Protein AF-A0A7J3VPC6-F1 (afdb_monomer)

Mean predicted aligned error: 10.88 Å

Sequence (263 aa):
MINTDDDGSNSNNAYATHTSLPVIEPMEQYIAGRVYDINGLILYNGEPTSDVLVEVKIDSPDGSSTKEYVRSRDDGRFTMTFKPNAQGYYTITATSHCRDVHRSICTYQSTMLEVAVYEEKSIDRLCVVGGGECINLDNLTIAMVDARLSEDVMIDSSKRALMIRLMDVGDRAHIILTLPSNIIDAPDRLSVVVDGKAVEHREHLASSDVRIVEIPIYDGGSVVVEIIGTYVIPEFPIAIALVLAVSMLVLLTLHRLQLIGYN

Foldseek 3Di:
DDDDDDDPPPPPDLAQPWEKDKAWDDDPAAAAQDKDKTKIFIDTVHAGDWQWWKWKKKQDPVRDIDIDIWTQHPRRMTIDMDHHHDWEKMKIKIKTCGHPVCNSRYHIDIDIDIHTYWYKDDDQKEEEPPPRDIDGDDFWMKTKHQKAWDPHFYADQVQQKTKTKIFRHDQFIKMKTWDFVQAAAAPPDKWKAKQNHTDDWDWDDPDPGIIIIMDTDRDGGMIIIITHHPHGDDPDPVVVVVVVVVVVVVVVVVVVVVVVVPD

Structure (mmCIF, N/CA/C/O backbone):
data_AF-A0A7J3VPC6-F1
#
_entry.id   AF-A0A7J3VPC6-F1
#
loop_
_atom_site.group_PDB
_atom_site.id
_atom_site.type_symbol
_atom_site.label_atom_id
_atom_site.label_alt_id
_atom_site.label_comp_id
_atom_site.label_asym_id
_atom_site.label_entity_id
_atom_site.label_seq_id
_atom_site.pdbx_PDB_ins_code
_atom_site.Cartn_x
_atom_site.Cartn_y
_atom_site.Cartn_z
_atom_site.occupancy
_atom_site.B_iso_or_equiv
_atom_site.auth_seq_id
_atom_site.auth_comp_id
_atom_site.auth_asym_id
_atom_site.auth_atom_id
_atom_site.pdbx_PDB_model_num
ATOM 1 N N . MET A 1 1 ? 64.992 -21.415 -31.520 1.00 36.84 1 MET A N 1
ATOM 2 C CA . MET A 1 1 ? 64.596 -20.650 -30.320 1.00 36.84 1 MET A CA 1
ATOM 3 C C . MET A 1 1 ? 63.370 -19.846 -30.701 1.00 36.84 1 MET A C 1
ATOM 5 O O . MET A 1 1 ? 63.469 -19.037 -31.606 1.00 36.84 1 MET A O 1
ATOM 9 N N . ILE A 1 2 ? 62.216 -20.431 -30.393 1.00 36.72 2 ILE A N 1
ATOM 10 C CA . ILE A 1 2 ? 61.192 -19.939 -29.451 1.00 36.72 2 ILE A CA 1
ATOM 11 C C . ILE A 1 2 ? 60.160 -19.090 -30.197 1.00 36.72 2 ILE A C 1
ATOM 13 O O . ILE A 1 2 ? 60.409 -17.957 -30.584 1.00 36.72 2 ILE A O 1
ATOM 17 N N . ASN A 1 3 ? 59.021 -19.745 -30.398 1.00 36.66 3 ASN A N 1
ATOM 18 C CA . ASN A 1 3 ? 57.716 -19.178 -30.671 1.00 36.66 3 ASN A CA 1
ATOM 19 C C . ASN A 1 3 ? 57.154 -18.625 -29.352 1.00 36.66 3 ASN A C 1
ATOM 21 O O . ASN A 1 3 ? 57.255 -19.338 -28.355 1.00 36.66 3 ASN A O 1
ATOM 25 N N . THR A 1 4 ? 56.534 -17.448 -29.366 1.00 36.66 4 THR A N 1
ATOM 26 C CA . THR A 1 4 ? 55.415 -17.099 -28.473 1.00 36.66 4 THR A CA 1
ATOM 27 C C . THR A 1 4 ? 54.620 -15.965 -29.104 1.00 36.66 4 THR A C 1
ATOM 29 O O . THR A 1 4 ? 55.149 -14.873 -29.320 1.00 36.66 4 THR A O 1
ATOM 32 N N . ASP A 1 5 ? 53.363 -16.281 -29.384 1.00 44.41 5 ASP A N 1
ATOM 33 C CA . ASP A 1 5 ? 52.239 -15.372 -29.552 1.00 44.41 5 ASP A CA 1
ATOM 34 C C . ASP A 1 5 ? 52.164 -14.352 -28.400 1.00 44.41 5 ASP A C 1
ATOM 36 O O . ASP A 1 5 ? 52.444 -14.707 -27.254 1.00 44.41 5 ASP A O 1
ATOM 40 N N . ASP A 1 6 ? 51.721 -13.126 -28.685 1.00 42.03 6 ASP A N 1
ATOM 41 C CA . ASP A 1 6 ? 50.772 -12.460 -27.791 1.00 42.03 6 ASP A CA 1
ATOM 42 C C . ASP A 1 6 ? 49.844 -11.527 -28.580 1.00 42.03 6 ASP A C 1
ATOM 44 O O . ASP A 1 6 ? 50.253 -10.757 -29.456 1.00 42.03 6 ASP A O 1
ATOM 48 N N . ASP A 1 7 ? 48.568 -11.692 -28.276 1.00 48.00 7 ASP A N 1
ATOM 49 C CA . ASP A 1 7 ? 47.379 -11.204 -28.946 1.00 48.00 7 ASP A CA 1
ATOM 50 C C . ASP A 1 7 ? 47.060 -9.793 -28.439 1.00 48.00 7 ASP A C 1
ATOM 52 O O . ASP A 1 7 ? 46.443 -9.589 -27.396 1.00 48.00 7 ASP A O 1
ATOM 56 N N . GLY A 1 8 ? 47.517 -8.779 -29.171 1.00 35.50 8 GLY A N 1
ATOM 57 C CA . GLY A 1 8 ? 47.231 -7.379 -28.874 1.00 35.50 8 GLY A CA 1
ATOM 58 C C . GLY A 1 8 ? 45.891 -6.925 -29.446 1.00 35.50 8 GLY A C 1
ATOM 59 O O . GLY A 1 8 ? 45.861 -5.993 -30.253 1.00 35.50 8 GLY A O 1
ATOM 60 N N . SER A 1 9 ? 44.790 -7.575 -29.060 1.00 38.72 9 SER A N 1
ATOM 61 C CA . SER A 1 9 ? 43.436 -7.091 -29.336 1.00 38.72 9 SER A CA 1
ATOM 62 C C . SER A 1 9 ? 43.238 -5.709 -28.696 1.00 38.72 9 SER A C 1
ATOM 64 O O . SER A 1 9 ? 42.947 -5.545 -27.515 1.00 38.72 9 SER A O 1
ATOM 66 N N . ASN A 1 10 ? 43.428 -4.660 -29.493 1.00 37.81 10 ASN A N 1
ATOM 67 C CA . ASN A 1 10 ? 43.149 -3.294 -29.075 1.00 37.81 10 ASN A CA 1
ATOM 68 C C . ASN A 1 10 ? 41.640 -3.029 -29.199 1.00 37.81 10 ASN A C 1
ATOM 70 O O . ASN A 1 10 ? 41.193 -2.285 -30.072 1.00 37.81 10 ASN A O 1
ATOM 74 N N . SER A 1 11 ? 40.835 -3.668 -28.345 1.00 41.41 11 SER A N 1
ATOM 75 C CA . SER A 1 11 ? 39.427 -3.316 -28.149 1.00 41.41 11 SER A CA 1
ATOM 76 C C . SER A 1 11 ? 39.339 -2.061 -27.277 1.00 41.41 11 SER A C 1
ATOM 78 O O . SER A 1 11 ? 38.878 -2.095 -26.136 1.00 41.41 11 SER A O 1
ATOM 80 N N . ASN A 1 12 ? 39.828 -0.939 -27.804 1.00 42.81 12 ASN A N 1
ATOM 81 C CA . ASN A 1 12 ? 39.652 0.362 -27.180 1.00 42.81 12 ASN A CA 1
ATOM 82 C C . ASN A 1 12 ? 38.186 0.783 -27.313 1.00 42.81 12 ASN A C 1
ATOM 84 O O . ASN A 1 12 ? 37.747 1.205 -28.380 1.00 42.81 12 ASN A O 1
ATOM 88 N N . ASN A 1 13 ? 37.465 0.621 -26.202 1.00 46.03 13 ASN A N 1
ATOM 89 C CA . ASN A 1 13 ? 36.330 1.414 -25.738 1.00 46.03 13 ASN A CA 1
ATOM 90 C C . ASN A 1 13 ? 35.584 2.190 -26.829 1.00 46.03 13 ASN A C 1
ATOM 92 O O . ASN A 1 13 ? 35.945 3.317 -27.174 1.00 46.03 13 ASN A O 1
ATOM 96 N N . ALA A 1 14 ? 34.464 1.628 -27.280 1.00 46.47 14 ALA A N 1
ATOM 97 C CA . ALA A 1 14 ? 33.408 2.443 -27.853 1.00 46.47 14 ALA A CA 1
ATOM 98 C C . ALA A 1 14 ? 32.974 3.456 -26.780 1.00 46.47 14 ALA A C 1
ATOM 100 O O . ALA A 1 14 ? 32.372 3.094 -25.770 1.00 46.47 14 ALA A O 1
ATOM 101 N N . TYR A 1 15 ? 33.369 4.718 -26.952 1.00 55.56 15 TYR A N 1
ATOM 102 C CA . TYR A 1 15 ? 32.991 5.800 -26.054 1.00 55.56 15 TYR A CA 1
ATOM 103 C C . TYR A 1 15 ? 31.469 5.929 -26.079 1.00 55.56 15 TYR A C 1
ATOM 105 O O . TYR A 1 15 ? 30.895 6.350 -27.084 1.00 55.56 15 TYR A O 1
ATOM 113 N N . ALA A 1 16 ? 30.806 5.556 -24.985 1.00 58.81 16 ALA A N 1
ATOM 114 C CA . ALA A 1 16 ? 29.401 5.876 -24.822 1.00 58.81 16 ALA A CA 1
ATOM 115 C C . ALA A 1 16 ? 29.244 7.403 -24.873 1.00 58.81 16 ALA A C 1
ATOM 117 O O . ALA A 1 16 ? 29.882 8.134 -24.116 1.00 58.81 16 ALA A O 1
ATOM 118 N N . THR A 1 17 ? 28.428 7.887 -25.804 1.00 71.56 17 THR A N 1
ATOM 119 C CA . THR A 1 17 ? 28.200 9.323 -26.041 1.00 71.56 17 THR A CA 1
ATOM 120 C C . THR A 1 17 ? 27.003 9.854 -25.258 1.00 71.56 17 THR A C 1
ATOM 122 O O . THR A 1 17 ? 26.826 11.064 -25.131 1.00 71.56 17 THR A O 1
ATOM 125 N N . HIS A 1 18 ? 26.172 8.956 -24.731 1.00 73.44 18 HIS A N 1
ATOM 126 C CA . HIS A 1 18 ? 25.024 9.292 -23.905 1.00 73.44 18 HIS A CA 1
ATOM 127 C C . HIS A 1 18 ? 24.638 8.131 -22.985 1.00 73.44 18 HIS A C 1
ATOM 129 O O . HIS A 1 18 ? 24.866 6.956 -23.289 1.00 73.44 18 HIS A O 1
ATOM 135 N N . THR A 1 19 ? 24.037 8.485 -21.854 1.00 85.94 19 THR A N 1
ATOM 136 C CA . THR A 1 19 ? 23.526 7.540 -20.858 1.00 85.94 19 THR A CA 1
ATOM 137 C C . THR A 1 19 ? 22.015 7.464 -20.978 1.00 85.94 19 THR A C 1
ATOM 139 O O . THR A 1 19 ? 21.351 8.501 -21.002 1.00 85.94 19 THR A O 1
ATOM 142 N N . SER A 1 20 ? 21.474 6.247 -21.022 1.00 92.19 20 SER A N 1
ATOM 143 C CA . SER A 1 20 ? 20.033 6.027 -21.050 1.00 92.19 20 SER A CA 1
ATOM 144 C C . SER A 1 20 ? 19.509 5.696 -19.658 1.00 92.19 20 SER A C 1
ATOM 146 O O . SER A 1 20 ? 19.672 4.572 -19.192 1.00 92.19 20 SER A O 1
ATOM 148 N N . LEU A 1 21 ? 18.863 6.668 -19.014 1.00 94.88 21 LEU A N 1
ATOM 149 C CA . LEU A 1 21 ? 18.329 6.552 -17.660 1.00 94.88 21 LEU A CA 1
ATOM 150 C C . LEU A 1 21 ? 16.813 6.300 -17.682 1.00 94.88 21 LEU A C 1
ATOM 152 O O . LEU A 1 21 ? 16.073 7.160 -18.162 1.00 94.88 21 LEU A O 1
ATOM 156 N N . PRO A 1 22 ? 16.331 5.169 -17.145 1.00 97.12 22 PRO A N 1
ATOM 157 C CA . PRO A 1 22 ? 14.918 5.005 -16.834 1.00 97.12 22 PRO A CA 1
ATOM 158 C C . PRO A 1 22 ? 14.563 5.697 -15.512 1.00 97.12 22 PRO A C 1
ATOM 160 O O . PRO A 1 22 ? 15.301 5.598 -14.536 1.00 97.12 22 PRO A O 1
ATOM 163 N N . VAL A 1 23 ? 13.412 6.357 -15.450 1.00 97.31 23 VAL A N 1
ATOM 164 C CA . VAL A 1 23 ? 12.841 6.942 -14.228 1.00 97.31 23 VAL A CA 1
ATOM 165 C C . VAL A 1 23 ? 11.455 6.348 -14.030 1.00 97.31 23 VAL A C 1
ATOM 167 O O . VAL A 1 23 ? 10.628 6.433 -14.933 1.00 97.31 23 VAL A O 1
ATOM 170 N N . ILE A 1 24 ? 11.210 5.730 -12.876 1.00 97.50 24 ILE A N 1
ATOM 171 C CA . ILE A 1 24 ? 9.903 5.164 -12.517 1.00 97.50 24 ILE A CA 1
ATOM 172 C C . ILE A 1 24 ? 9.131 6.224 -11.727 1.00 97.50 24 ILE A C 1
ATOM 174 O O . ILE A 1 24 ? 9.679 6.820 -10.801 1.00 97.50 24 ILE A O 1
ATOM 178 N N . GLU A 1 25 ? 7.873 6.459 -12.087 1.00 95.44 25 GLU A N 1
ATOM 179 C CA . GLU A 1 25 ? 6.978 7.374 -11.378 1.00 95.44 25 GLU A CA 1
ATOM 180 C C . GLU A 1 25 ? 6.200 6.581 -10.308 1.00 95.44 25 GLU A C 1
ATOM 182 O O . GLU A 1 25 ? 5.415 5.696 -10.661 1.00 95.44 25 GLU A O 1
ATOM 187 N N . PRO A 1 26 ? 6.421 6.831 -9.003 1.00 90.12 26 PRO A N 1
ATOM 188 C CA . PRO A 1 26 ? 5.735 6.092 -7.951 1.00 90.12 26 PRO A CA 1
ATOM 189 C C . PRO A 1 26 ? 4.271 6.529 -7.831 1.00 90.12 26 PRO A C 1
ATOM 191 O O . PRO A 1 26 ? 3.941 7.703 -7.992 1.00 90.12 26 PRO A O 1
ATOM 194 N N . MET A 1 27 ? 3.401 5.587 -7.474 1.00 90.75 27 MET A N 1
ATOM 195 C CA . MET A 1 27 ? 2.082 5.895 -6.922 1.00 90.75 27 MET A CA 1
ATOM 196 C C . MET A 1 27 ? 2.164 5.973 -5.399 1.00 90.75 27 MET A C 1
ATOM 198 O O . MET A 1 27 ? 3.041 5.361 -4.790 1.00 90.75 27 MET A O 1
ATOM 202 N N . GLU A 1 28 ? 1.221 6.686 -4.786 1.00 86.75 28 GLU A N 1
ATOM 203 C CA . GLU A 1 28 ? 1.144 6.802 -3.325 1.00 86.75 28 GLU A CA 1
ATOM 204 C C . GLU A 1 28 ? 0.873 5.451 -2.651 1.00 86.75 28 GLU A C 1
ATOM 206 O O . GLU A 1 28 ? 1.446 5.159 -1.604 1.00 86.75 28 GLU A O 1
ATOM 211 N N . GLN A 1 29 ? 0.025 4.610 -3.256 1.00 89.50 29 GLN A N 1
ATOM 212 C CA . GLN A 1 29 ? -0.380 3.340 -2.662 1.00 89.50 29 GLN A CA 1
ATOM 213 C C . GLN A 1 29 ? -0.758 2.284 -3.706 1.00 89.50 29 GLN A C 1
ATOM 215 O O . GLN A 1 29 ? -1.420 2.574 -4.705 1.00 89.50 29 GLN A O 1
ATOM 220 N N . TYR A 1 30 ? -0.409 1.030 -3.406 1.00 96.50 30 TYR A N 1
ATOM 221 C CA . TYR A 1 30 ? -0.824 -0.157 -4.150 1.00 96.50 30 TYR A CA 1
ATOM 222 C C . TYR A 1 30 ? -1.589 -1.119 -3.239 1.00 96.50 30 TYR A C 1
ATOM 224 O O . TYR A 1 30 ? -1.196 -1.340 -2.097 1.00 96.50 30 TYR A O 1
ATOM 232 N N . ILE A 1 31 ? -2.658 -1.722 -3.754 1.00 97.06 31 ILE A N 1
ATOM 233 C CA . ILE A 1 31 ? -3.514 -2.689 -3.062 1.00 97.06 31 ILE A CA 1
ATOM 234 C C . ILE A 1 31 ? -3.479 -4.014 -3.823 1.00 97.06 31 ILE A C 1
ATOM 236 O O . ILE A 1 31 ? -3.646 -4.049 -5.046 1.00 97.06 31 ILE A O 1
ATOM 240 N N . ALA A 1 32 ? -3.295 -5.115 -3.101 1.00 97.75 32 ALA A N 1
ATOM 241 C CA . ALA A 1 32 ? -3.307 -6.454 -3.670 1.00 97.75 32 ALA A CA 1
ATOM 242 C C . ALA A 1 32 ? -4.641 -6.753 -4.386 1.00 97.75 32 ALA A C 1
ATOM 244 O O . ALA A 1 32 ? -5.724 -6.379 -3.941 1.00 97.75 32 ALA A O 1
ATOM 245 N N . GLY A 1 33 ? -4.559 -7.431 -5.528 1.00 96.56 33 GLY A N 1
ATOM 246 C CA . GLY A 1 33 ? -5.687 -7.808 -6.378 1.00 96.56 33 GLY A CA 1
ATOM 247 C C . GLY A 1 33 ? -6.146 -6.725 -7.362 1.00 96.56 33 GLY A C 1
ATOM 248 O O . GLY A 1 33 ? -6.845 -7.059 -8.326 1.00 96.56 33 GLY A O 1
ATOM 249 N N . ARG A 1 34 ? -5.739 -5.461 -7.178 1.00 97.38 34 ARG A N 1
ATOM 250 C CA . ARG A 1 34 ? -6.052 -4.359 -8.103 1.00 97.38 34 ARG A CA 1
ATOM 251 C C . ARG A 1 34 ? -5.038 -4.283 -9.249 1.00 97.38 34 ARG A C 1
ATOM 253 O O . ARG A 1 34 ? -3.930 -4.802 -9.156 1.00 97.38 34 ARG A O 1
ATOM 260 N N . VAL A 1 35 ? -5.458 -3.667 -10.351 1.00 97.12 35 VAL A N 1
ATOM 261 C CA . VAL A 1 35 ? -4.635 -3.464 -11.551 1.00 97.12 35 VAL A CA 1
ATOM 262 C C . VAL A 1 35 ? -4.177 -2.012 -11.589 1.00 97.12 35 VAL A C 1
ATOM 264 O O . VAL A 1 35 ? -4.990 -1.107 -11.408 1.00 97.12 35 VAL A O 1
ATOM 267 N N . TYR A 1 36 ? -2.890 -1.816 -11.843 1.00 96.81 36 TYR A N 1
ATOM 268 C CA . TYR A 1 36 ? -2.221 -0.525 -11.909 1.00 96.81 36 TYR A CA 1
ATOM 269 C C . TYR A 1 36 ? -1.430 -0.397 -13.203 1.00 96.81 36 TYR A C 1
ATOM 271 O O . TYR A 1 36 ? -0.988 -1.398 -13.765 1.00 96.81 36 TYR A O 1
ATOM 279 N N . ASP A 1 37 ? -1.188 0.842 -13.610 1.00 95.50 37 ASP A N 1
ATOM 280 C CA . ASP A 1 37 ? -0.240 1.175 -14.664 1.00 95.50 37 ASP A CA 1
ATOM 281 C C . ASP A 1 37 ? 1.005 1.791 -14.024 1.00 95.50 37 ASP A C 1
ATOM 283 O O . ASP A 1 37 ? 0.959 2.891 -13.469 1.00 95.50 37 ASP A O 1
ATOM 287 N N . ILE A 1 38 ? 2.128 1.079 -14.099 1.00 95.38 38 ILE A N 1
ATOM 288 C CA . ILE A 1 38 ? 3.435 1.611 -13.720 1.00 95.38 38 ILE A CA 1
ATOM 289 C C . ILE A 1 38 ? 3.919 2.482 -14.863 1.00 95.38 38 ILE A C 1
ATOM 291 O O . ILE A 1 38 ? 4.167 1.996 -15.969 1.00 95.38 38 ILE A O 1
ATOM 295 N N . ASN A 1 39 ? 4.054 3.771 -14.578 1.00 96.94 39 ASN A N 1
ATOM 296 C CA . ASN A 1 39 ? 4.516 4.757 -15.535 1.00 96.94 39 ASN A CA 1
ATOM 297 C C . ASN A 1 39 ? 5.982 5.099 -15.289 1.00 96.94 39 ASN A C 1
ATOM 299 O O . ASN A 1 39 ? 6.499 5.019 -14.172 1.00 96.94 39 ASN A O 1
ATOM 303 N N . GLY A 1 40 ? 6.657 5.494 -16.357 1.00 97.25 40 GLY A N 1
ATOM 304 C CA . GLY A 1 40 ? 8.007 6.005 -16.264 1.00 97.25 40 GLY A CA 1
ATOM 305 C C . GLY A 1 40 ? 8.434 6.751 -17.513 1.00 97.25 40 GLY A C 1
ATOM 306 O O . GLY A 1 40 ? 7.701 6.835 -18.501 1.00 97.25 40 GLY A O 1
ATOM 307 N N . LEU A 1 41 ? 9.639 7.303 -17.454 1.00 97.88 41 LEU A N 1
ATOM 308 C CA . LEU A 1 41 ? 10.236 8.140 -18.484 1.00 97.88 41 LEU A CA 1
ATOM 309 C C 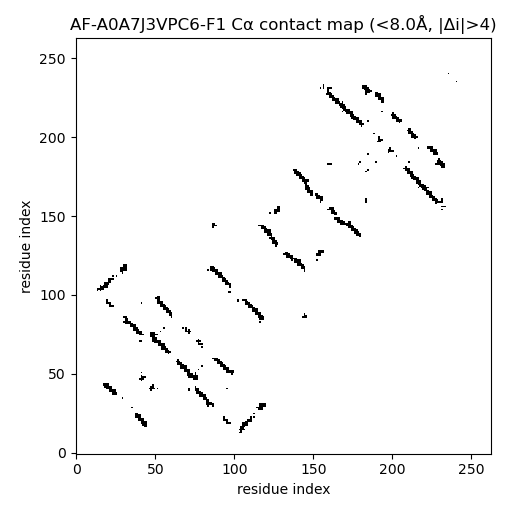. LEU A 1 41 ? 11.649 7.648 -18.794 1.00 97.88 41 LEU A C 1
ATOM 311 O O . LEU A 1 41 ? 12.405 7.309 -17.885 1.00 97.88 41 LEU A O 1
ATOM 315 N N . ILE A 1 42 ? 12.019 7.626 -20.072 1.00 97.38 42 ILE A N 1
ATOM 316 C CA . ILE A 1 42 ? 13.392 7.365 -20.501 1.00 97.38 42 ILE A CA 1
ATOM 317 C C . ILE A 1 42 ? 14.072 8.677 -20.866 1.00 97.38 42 ILE A C 1
ATOM 319 O O . ILE A 1 42 ? 13.581 9.418 -21.716 1.00 97.38 42 ILE A O 1
ATOM 323 N N . LEU A 1 43 ? 15.231 8.925 -20.256 1.00 94.50 43 LEU A N 1
ATOM 324 C CA . LEU A 1 43 ? 16.030 10.128 -20.452 1.00 94.50 43 LEU A CA 1
ATOM 325 C C . LEU A 1 43 ? 17.381 9.799 -21.083 1.00 94.50 43 LEU A C 1
ATOM 327 O O . LEU A 1 43 ? 18.106 8.931 -20.592 1.00 94.50 43 LEU A O 1
ATOM 331 N N . TYR A 1 44 ? 17.745 10.509 -22.151 1.00 91.38 44 TYR A N 1
ATOM 332 C CA . TYR A 1 44 ? 19.091 10.497 -22.728 1.00 91.38 44 TYR A CA 1
ATOM 333 C C . TYR A 1 44 ? 19.736 11.828 -22.411 1.00 91.38 44 TYR A C 1
ATOM 335 O O . TYR A 1 44 ? 19.292 12.863 -22.898 1.00 91.38 44 TYR A O 1
ATOM 343 N N . ASN A 1 45 ? 20.768 11.811 -21.568 1.00 85.69 45 ASN A N 1
ATOM 344 C CA . ASN A 1 45 ? 21.421 13.035 -21.089 1.00 85.69 45 ASN A CA 1
ATOM 345 C C . ASN A 1 45 ? 20.424 14.076 -20.526 1.00 85.69 45 ASN A C 1
ATOM 347 O O . ASN A 1 45 ? 20.640 15.276 -20.659 1.00 85.69 45 ASN A O 1
ATOM 351 N N . GLY A 1 46 ? 19.339 13.605 -19.900 1.00 87.19 46 GLY A N 1
ATOM 352 C CA . GLY A 1 46 ? 18.295 14.446 -19.305 1.00 87.19 46 GLY A CA 1
ATOM 353 C C . GLY A 1 46 ? 17.083 14.726 -20.198 1.00 87.19 46 GLY A C 1
ATOM 354 O O . GLY A 1 46 ? 16.094 15.238 -19.688 1.00 87.19 46 GLY A O 1
ATOM 355 N N . GLU A 1 47 ? 17.111 14.342 -21.476 1.00 91.94 47 GLU A N 1
ATOM 356 C CA . GLU A 1 47 ? 16.023 14.623 -22.422 1.00 91.94 47 GLU A CA 1
ATOM 357 C C . GLU A 1 47 ? 15.147 13.387 -22.697 1.00 91.94 47 GLU A C 1
ATOM 359 O O . GLU A 1 47 ? 15.689 12.297 -22.929 1.00 91.94 47 GLU A O 1
ATOM 364 N N . PRO A 1 48 ? 13.805 13.521 -22.716 1.00 95.94 48 PRO A N 1
ATOM 365 C CA . PRO A 1 48 ? 12.895 12.430 -23.057 1.00 95.94 48 PRO A CA 1
ATOM 366 C C . PRO A 1 48 ? 13.239 11.770 -24.394 1.00 95.94 48 PRO A C 1
ATOM 368 O O . PRO A 1 48 ? 13.473 12.448 -25.393 1.00 95.94 48 PRO A O 1
ATOM 371 N N . THR A 1 49 ? 13.279 10.437 -24.424 1.00 94.25 49 THR A N 1
ATOM 372 C CA . THR A 1 49 ? 13.693 9.688 -25.621 1.00 94.25 49 THR A CA 1
ATOM 373 C C . THR A 1 49 ? 12.745 8.546 -25.957 1.00 94.25 49 THR A C 1
ATOM 375 O O . THR A 1 49 ? 12.526 7.631 -25.160 1.00 94.25 49 THR A O 1
ATOM 378 N N . SER A 1 50 ? 12.224 8.580 -27.181 1.00 95.12 50 SER A N 1
ATOM 379 C CA . SER A 1 50 ? 11.276 7.603 -27.711 1.00 95.12 50 SER A CA 1
ATOM 380 C C . SER A 1 50 ? 11.924 6.348 -28.285 1.00 95.12 50 SER A C 1
ATOM 382 O O . SER A 1 50 ? 13.112 6.336 -28.611 1.00 95.12 50 SER A O 1
ATOM 384 N N . ASP A 1 51 ? 11.120 5.305 -28.484 1.00 94.81 51 ASP A N 1
ATOM 385 C CA . ASP A 1 51 ? 11.509 4.045 -29.126 1.00 94.81 51 ASP A CA 1
ATOM 386 C C . ASP A 1 51 ? 12.715 3.357 -28.458 1.00 94.81 51 ASP A C 1
ATOM 388 O O . ASP A 1 51 ? 13.589 2.772 -29.101 1.00 94.81 51 ASP A O 1
ATOM 392 N N . VAL A 1 52 ? 12.794 3.467 -27.133 1.00 95.25 52 VAL A N 1
ATOM 393 C CA . VAL A 1 52 ? 13.789 2.769 -26.318 1.00 95.25 52 VAL A CA 1
ATOM 394 C C . VAL A 1 52 ? 13.157 1.504 -25.763 1.00 95.25 52 VAL A C 1
ATOM 396 O O . VAL A 1 52 ? 12.072 1.562 -25.186 1.00 95.25 52 VAL A O 1
ATOM 399 N N . LEU A 1 53 ? 13.835 0.366 -25.924 1.00 95.75 53 LEU A N 1
ATOM 400 C CA . LEU A 1 53 ? 13.424 -0.890 -25.306 1.00 95.75 53 LEU A CA 1
ATOM 401 C C . LEU A 1 53 ? 13.712 -0.842 -23.801 1.00 95.75 53 LEU A C 1
ATOM 403 O O . LEU A 1 53 ? 14.849 -0.608 -23.388 1.00 95.75 53 LEU A O 1
ATOM 407 N N . VAL A 1 54 ? 12.691 -1.097 -22.993 1.00 97.38 54 VAL A N 1
ATOM 408 C CA . VAL A 1 54 ? 12.766 -1.111 -21.532 1.00 97.38 54 VAL A CA 1
ATOM 409 C C . VAL A 1 54 ? 12.409 -2.511 -21.054 1.00 97.38 54 VAL A C 1
ATOM 411 O O . VAL A 1 54 ? 11.316 -2.996 -21.339 1.00 97.38 54 VAL A O 1
ATOM 414 N N . GLU A 1 55 ? 13.327 -3.160 -20.344 1.00 97.75 55 GLU A N 1
ATOM 415 C CA . GLU A 1 55 ? 13.017 -4.346 -19.545 1.00 97.75 55 GLU A CA 1
ATOM 416 C C . GLU A 1 55 ? 12.483 -3.864 -18.202 1.00 97.75 55 GLU A C 1
ATOM 418 O O . GLU A 1 55 ? 13.156 -3.103 -17.507 1.00 97.75 55 GLU A O 1
ATOM 423 N N . VAL A 1 56 ? 11.292 -4.306 -17.820 1.00 98.06 56 VAL A N 1
ATOM 424 C CA . VAL A 1 56 ? 10.773 -4.090 -16.476 1.00 98.06 56 VAL A CA 1
ATOM 425 C C . VAL A 1 56 ? 10.675 -5.439 -15.783 1.00 98.06 56 VAL A C 1
ATOM 427 O O . VAL A 1 56 ? 9.953 -6.336 -16.217 1.00 98.06 56 VAL A O 1
ATOM 430 N N . LYS A 1 57 ? 11.446 -5.589 -14.709 1.00 98.19 57 LYS A N 1
ATOM 431 C CA . LYS A 1 57 ? 11.445 -6.756 -13.837 1.00 98.19 57 LYS A CA 1
ATOM 432 C C . LYS A 1 57 ? 10.705 -6.410 -12.552 1.00 98.19 57 LYS A C 1
ATOM 434 O O . LYS A 1 57 ? 11.026 -5.409 -11.916 1.00 98.19 57 LYS A O 1
ATOM 439 N N . ILE A 1 58 ? 9.759 -7.250 -12.154 1.00 98.06 58 ILE A N 1
ATOM 440 C CA . ILE A 1 58 ? 9.090 -7.154 -10.855 1.00 98.06 58 ILE A CA 1
ATOM 441 C C . ILE A 1 58 ? 9.509 -8.359 -10.029 1.00 98.06 58 ILE A C 1
ATOM 443 O O . ILE A 1 58 ? 9.248 -9.493 -10.431 1.00 98.06 58 ILE A O 1
ATOM 447 N N . ASP A 1 59 ? 10.143 -8.102 -8.892 1.00 98.12 59 ASP A N 1
ATOM 448 C CA . ASP A 1 59 ? 10.413 -9.090 -7.854 1.00 98.12 59 ASP A CA 1
ATOM 449 C C . ASP A 1 59 ? 9.317 -9.006 -6.787 1.00 98.12 59 ASP A C 1
ATOM 451 O O . ASP A 1 59 ? 9.072 -7.944 -6.205 1.00 98.12 59 ASP A O 1
ATOM 455 N N . SER A 1 60 ? 8.642 -10.129 -6.572 1.00 97.44 60 SER A N 1
ATOM 456 C CA . SER A 1 60 ? 7.550 -10.283 -5.618 1.00 97.44 60 SER A CA 1
ATOM 457 C C . SER A 1 60 ? 8.073 -10.680 -4.229 1.00 97.44 60 SER A C 1
ATOM 459 O O . SER A 1 60 ? 9.131 -11.307 -4.124 1.00 97.44 60 SER A O 1
ATOM 461 N N . PRO A 1 61 ? 7.311 -10.412 -3.152 1.00 95.44 61 PRO A N 1
ATOM 462 C CA . PRO A 1 61 ? 7.683 -10.791 -1.787 1.00 95.44 61 PRO A CA 1
ATOM 463 C C . PRO A 1 61 ? 7.854 -12.302 -1.579 1.00 95.44 61 PRO A C 1
ATOM 465 O O . PRO A 1 61 ? 8.608 -12.725 -0.709 1.00 95.44 61 PRO A O 1
ATOM 468 N N . ASP A 1 62 ? 7.171 -13.125 -2.379 1.00 94.00 62 ASP A N 1
ATOM 469 C CA . ASP A 1 62 ? 7.274 -14.591 -2.345 1.00 94.00 62 ASP A CA 1
ATOM 470 C C . ASP A 1 62 ? 8.551 -15.134 -3.021 1.00 94.00 62 ASP A C 1
ATOM 472 O O . ASP A 1 62 ? 8.753 -16.346 -3.099 1.00 94.00 62 ASP A O 1
ATOM 476 N N . GLY A 1 63 ? 9.415 -14.241 -3.517 1.00 94.38 63 GLY A N 1
ATOM 477 C CA . GLY A 1 63 ? 10.645 -14.568 -4.232 1.00 94.38 63 GLY A CA 1
ATOM 478 C C . GLY A 1 63 ? 10.448 -14.870 -5.718 1.00 94.38 63 GLY A C 1
ATOM 479 O O . GLY A 1 63 ? 11.429 -15.142 -6.412 1.00 94.38 63 GLY A O 1
ATOM 480 N N . SER A 1 64 ? 9.214 -14.829 -6.232 1.00 95.94 64 SER A N 1
ATOM 481 C CA . SER A 1 64 ? 8.960 -14.937 -7.669 1.00 95.94 64 SER A CA 1
ATOM 482 C C . SER A 1 64 ? 9.348 -13.652 -8.402 1.00 95.94 64 SER A C 1
ATOM 484 O O . SER A 1 64 ? 9.309 -12.557 -7.842 1.00 95.94 64 SER A O 1
ATOM 486 N N . SER A 1 65 ? 9.694 -13.778 -9.683 1.00 96.44 65 SER A N 1
ATOM 487 C CA . SER A 1 65 ? 9.996 -12.628 -10.534 1.00 96.44 65 SER A CA 1
ATOM 488 C C . SER A 1 65 ? 9.269 -12.731 -11.866 1.00 96.44 65 SER A C 1
ATOM 490 O O . SER A 1 65 ? 9.189 -13.806 -12.462 1.00 96.44 65 SER A O 1
ATOM 492 N N . THR A 1 66 ? 8.816 -11.594 -12.382 1.00 96.50 66 THR A N 1
ATOM 493 C CA . THR A 1 66 ? 8.320 -11.465 -13.758 1.00 96.50 66 THR A CA 1
ATOM 494 C C . THR A 1 66 ? 9.160 -10.456 -14.525 1.00 96.50 66 THR A C 1
ATOM 496 O O . THR A 1 66 ? 9.815 -9.598 -13.930 1.00 96.50 66 THR A O 1
ATOM 499 N N . LYS A 1 67 ? 9.189 -10.599 -15.850 1.00 97.12 67 LYS A N 1
ATOM 500 C CA . LYS A 1 67 ? 9.870 -9.678 -16.758 1.00 97.12 67 LYS A CA 1
ATOM 501 C C . LYS A 1 67 ? 8.972 -9.377 -17.941 1.00 97.12 67 LYS A C 1
ATOM 503 O O . LYS A 1 67 ? 8.453 -10.303 -18.563 1.00 97.12 67 LYS A O 1
ATOM 508 N N . GLU A 1 68 ? 8.863 -8.104 -18.272 1.00 96.81 68 GLU A N 1
ATOM 509 C CA . GLU A 1 68 ? 8.161 -7.624 -19.452 1.00 96.81 68 GLU A CA 1
ATOM 510 C C . GLU A 1 68 ? 9.039 -6.630 -20.210 1.00 96.81 68 GLU A C 1
ATOM 512 O O . GLU A 1 68 ? 9.880 -5.944 -19.627 1.00 96.81 68 GLU A O 1
ATOM 517 N N . TYR A 1 69 ? 8.860 -6.573 -21.527 1.00 96.88 69 TYR A N 1
ATOM 518 C CA . TYR A 1 69 ? 9.560 -5.632 -22.386 1.00 96.88 69 TYR A CA 1
ATOM 519 C C . TYR A 1 69 ? 8.557 -4.668 -23.001 1.00 96.88 69 TYR A C 1
ATOM 521 O O . TYR A 1 69 ? 7.638 -5.086 -23.704 1.00 96.88 69 TYR A O 1
ATOM 529 N N . VAL A 1 70 ? 8.772 -3.376 -22.781 1.00 97.00 70 VAL A N 1
ATOM 530 C CA . VAL A 1 70 ? 7.952 -2.296 -23.339 1.00 97.00 70 VAL A CA 1
ATOM 531 C C . VAL A 1 70 ? 8.832 -1.321 -24.115 1.00 97.00 70 VAL A C 1
ATOM 533 O O . VAL A 1 70 ? 10.054 -1.310 -23.958 1.00 97.00 70 VAL A O 1
ATOM 536 N N . ARG A 1 71 ? 8.231 -0.504 -24.982 1.00 96.69 71 ARG A N 1
ATOM 537 C CA . ARG A 1 71 ? 8.942 0.576 -25.681 1.00 96.69 71 ARG A CA 1
ATOM 538 C C . ARG A 1 71 ? 8.459 1.936 -25.207 1.00 96.69 71 ARG A C 1
ATOM 540 O O . ARG A 1 71 ? 7.258 2.126 -25.007 1.00 96.69 71 ARG A O 1
ATOM 547 N N . SER A 1 72 ? 9.388 2.876 -25.043 1.00 97.44 72 SER A N 1
ATOM 548 C CA . SER A 1 72 ? 9.020 4.265 -24.778 1.00 97.44 72 SER A CA 1
ATOM 549 C C . SER A 1 72 ? 8.314 4.884 -25.989 1.00 97.44 72 SER A C 1
ATOM 551 O O . SER A 1 72 ? 8.689 4.655 -27.141 1.00 97.44 72 SER A O 1
ATOM 553 N N . ARG A 1 73 ? 7.270 5.668 -25.726 1.00 97.56 73 ARG A N 1
ATOM 554 C CA . ARG A 1 73 ? 6.482 6.410 -26.717 1.00 97.56 73 ARG A CA 1
ATOM 555 C C . ARG A 1 73 ? 7.225 7.661 -27.187 1.00 97.56 73 ARG A C 1
ATOM 557 O O . ARG A 1 73 ? 8.322 7.948 -26.716 1.00 97.56 73 ARG A O 1
ATOM 564 N N . ASP A 1 74 ? 6.615 8.426 -28.088 1.00 96.25 74 ASP A N 1
ATOM 565 C CA . ASP A 1 74 ? 7.189 9.652 -28.667 1.00 96.25 74 ASP A CA 1
ATOM 566 C C . ASP A 1 74 ? 7.583 10.714 -27.628 1.00 96.25 74 ASP A C 1
ATOM 568 O O . ASP A 1 74 ? 8.540 11.454 -27.832 1.00 96.25 74 ASP A O 1
ATOM 572 N N . ASP A 1 75 ? 6.896 10.744 -26.488 1.00 96.31 75 ASP A N 1
ATOM 573 C CA . ASP A 1 75 ? 7.180 11.611 -25.340 1.00 96.31 75 ASP A CA 1
ATOM 574 C C . ASP A 1 75 ? 8.218 11.020 -24.364 1.00 96.31 75 ASP A C 1
ATOM 576 O O . ASP A 1 75 ? 8.422 11.543 -23.271 1.00 96.31 75 ASP A O 1
ATOM 580 N N . GLY A 1 76 ? 8.852 9.905 -24.732 1.00 96.88 76 GLY A N 1
ATOM 581 C CA . GLY A 1 76 ? 9.812 9.172 -23.915 1.00 96.88 76 GLY A CA 1
ATOM 582 C C . GLY A 1 76 ? 9.195 8.345 -22.789 1.00 96.88 76 GLY A C 1
ATOM 583 O O . GLY A 1 76 ? 9.938 7.713 -22.034 1.00 96.88 76 GLY A O 1
ATOM 584 N N . ARG A 1 77 ? 7.865 8.312 -22.652 1.00 98.19 77 ARG A N 1
ATOM 585 C CA . ARG A 1 77 ? 7.200 7.596 -21.561 1.00 98.19 77 ARG A CA 1
ATOM 586 C C . ARG A 1 77 ? 7.001 6.122 -21.875 1.00 98.19 77 ARG A C 1
ATOM 588 O O . ARG A 1 77 ? 6.667 5.761 -23.000 1.00 98.19 77 ARG A O 1
ATOM 595 N N . PHE A 1 78 ? 7.126 5.275 -20.864 1.00 97.75 78 PHE A N 1
ATOM 596 C CA . PHE A 1 78 ? 6.726 3.872 -20.924 1.00 97.75 78 PHE A CA 1
ATOM 597 C C . PHE A 1 78 ? 5.644 3.590 -19.880 1.00 97.75 78 PHE A C 1
ATOM 599 O O . PHE A 1 78 ? 5.542 4.288 -18.871 1.00 97.75 78 PHE A O 1
ATOM 606 N N . THR A 1 79 ? 4.828 2.575 -20.150 1.00 97.38 79 THR A N 1
ATOM 607 C CA . THR A 1 79 ? 3.778 2.110 -19.243 1.00 97.38 79 THR A CA 1
ATOM 608 C C . THR A 1 79 ? 3.768 0.588 -19.252 1.00 97.38 79 THR A C 1
ATOM 610 O O . THR A 1 79 ? 3.907 -0.011 -20.317 1.00 97.38 79 THR A O 1
ATOM 613 N N . MET A 1 80 ? 3.604 -0.022 -18.082 1.00 95.38 80 MET A N 1
ATOM 614 C CA . MET A 1 80 ? 3.453 -1.466 -17.907 1.00 95.38 80 MET A CA 1
ATOM 615 C C . MET A 1 80 ? 2.321 -1.743 -16.921 1.00 95.38 80 MET A C 1
ATOM 617 O O . MET A 1 80 ? 2.187 -1.046 -15.916 1.00 95.38 80 MET A O 1
ATOM 621 N N . THR A 1 81 ? 1.545 -2.793 -17.172 1.00 96.00 81 THR A N 1
ATOM 622 C CA . THR A 1 81 ? 0.500 -3.227 -16.247 1.00 96.00 81 THR A CA 1
ATOM 623 C C . THR A 1 81 ? 1.094 -3.986 -15.058 1.00 96.00 81 THR A C 1
ATOM 625 O O . THR A 1 81 ? 1.863 -4.929 -15.216 1.00 96.00 81 THR A O 1
ATOM 628 N N . PHE A 1 82 ? 0.687 -3.615 -13.848 1.00 96.00 82 PHE A N 1
ATOM 629 C CA . PHE A 1 82 ? 1.077 -4.251 -12.595 1.00 96.00 82 PHE A CA 1
ATOM 630 C C . PHE A 1 82 ? -0.163 -4.704 -11.825 1.00 96.00 82 PHE A C 1
ATOM 632 O O . PHE A 1 82 ? -1.044 -3.908 -11.507 1.00 96.00 82 PHE A O 1
ATOM 639 N N . LYS A 1 83 ? -0.234 -6.001 -11.517 1.00 96.69 83 LYS A N 1
ATOM 640 C CA . LYS A 1 83 ? -1.310 -6.596 -10.717 1.00 96.69 83 LYS A CA 1
ATOM 641 C C . LYS A 1 83 ? -0.706 -7.458 -9.604 1.00 96.69 83 LYS A C 1
ATOM 643 O O . LYS A 1 83 ? -0.512 -8.658 -9.814 1.00 96.69 83 LYS A O 1
ATOM 648 N N . PRO A 1 84 ? -0.371 -6.879 -8.440 1.00 96.94 84 PRO A N 1
ATOM 649 C CA . PRO A 1 84 ? 0.143 -7.662 -7.326 1.00 96.94 84 PRO A CA 1
ATOM 650 C C . PRO A 1 84 ? -0.973 -8.532 -6.745 1.00 96.94 84 PRO A C 1
ATOM 652 O O . PRO A 1 84 ? -2.091 -8.061 -6.560 1.00 96.94 84 PRO A O 1
ATOM 655 N N . ASN A 1 85 ? -0.692 -9.799 -6.444 1.00 94.88 85 ASN A N 1
ATOM 656 C CA . ASN A 1 85 ? -1.711 -10.733 -5.937 1.00 94.88 85 ASN A CA 1
ATOM 657 C C . ASN A 1 85 ? -1.688 -10.891 -4.412 1.00 94.88 85 ASN A C 1
ATOM 659 O O . ASN A 1 85 ? -2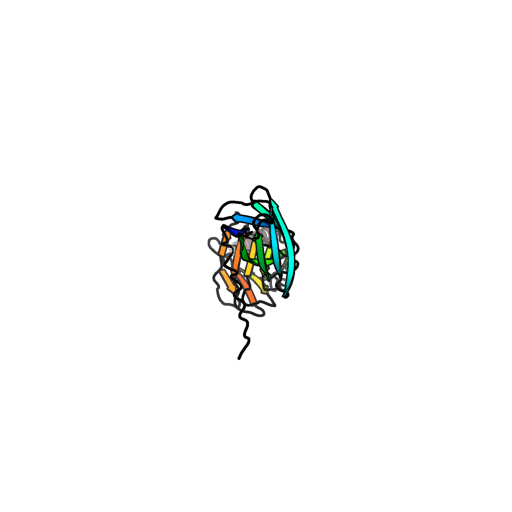.645 -11.400 -3.838 1.00 94.88 85 ASN A O 1
ATOM 663 N N . ALA A 1 86 ? -0.610 -10.455 -3.765 1.00 96.25 86 ALA A N 1
ATOM 664 C CA . ALA A 1 86 ? -0.434 -10.514 -2.321 1.00 96.25 86 ALA A CA 1
ATOM 665 C C . ALA A 1 86 ? 0.171 -9.206 -1.811 1.00 96.25 86 ALA A C 1
ATOM 667 O O . ALA A 1 86 ? 0.853 -8.502 -2.562 1.00 96.25 86 ALA A O 1
ATOM 668 N N . GLN A 1 87 ? -0.074 -8.901 -0.540 1.00 97.19 87 GLN A N 1
ATOM 669 C CA . GLN A 1 87 ? 0.618 -7.817 0.147 1.00 97.19 87 GLN A CA 1
ATOM 670 C C . GLN A 1 87 ? 2.113 -8.116 0.319 1.00 97.19 87 GLN A C 1
ATOM 672 O O . GLN A 1 87 ? 2.543 -9.269 0.263 1.00 97.19 87 GLN A O 1
ATOM 677 N N . GLY A 1 88 ? 2.890 -7.063 0.544 1.00 97.06 88 GLY A N 1
ATOM 678 C CA . GLY A 1 88 ? 4.315 -7.127 0.844 1.00 97.06 88 GLY A CA 1
ATOM 679 C C . GLY A 1 88 ? 5.116 -6.078 0.081 1.00 97.06 88 GLY A C 1
ATOM 680 O O . GLY A 1 88 ? 4.567 -5.203 -0.590 1.00 97.06 88 GLY A O 1
ATOM 681 N N . TYR A 1 89 ? 6.435 -6.189 0.184 1.00 97.00 89 TYR A N 1
ATOM 682 C CA . TYR A 1 89 ? 7.384 -5.291 -0.465 1.00 97.00 89 TYR A CA 1
ATOM 683 C C . TYR A 1 89 ? 7.825 -5.853 -1.813 1.00 97.00 89 TYR A C 1
ATOM 685 O O . TYR A 1 89 ? 8.507 -6.875 -1.872 1.00 97.00 89 TYR A O 1
ATOM 693 N N . TYR A 1 90 ? 7.424 -5.184 -2.891 1.00 97.69 90 TYR A N 1
ATOM 694 C CA . TYR A 1 90 ? 7.814 -5.531 -4.255 1.00 97.69 90 TYR A CA 1
ATOM 695 C C . TYR A 1 90 ? 8.976 -4.647 -4.690 1.00 97.69 90 TYR A C 1
ATOM 697 O O . TYR A 1 90 ? 9.028 -3.468 -4.339 1.00 97.69 90 TYR A O 1
ATOM 705 N N . THR A 1 91 ? 9.878 -5.188 -5.506 1.00 98.00 91 THR A N 1
ATOM 706 C CA . THR A 1 91 ? 10.923 -4.392 -6.163 1.00 98.00 91 THR A CA 1
ATOM 707 C C . THR A 1 91 ? 10.648 -4.319 -7.656 1.00 98.00 91 THR A C 1
ATOM 709 O O . THR A 1 91 ? 10.624 -5.336 -8.345 1.00 98.00 91 THR A O 1
ATOM 712 N N . ILE A 1 92 ? 10.461 -3.105 -8.167 1.00 98.06 92 ILE A N 1
ATOM 713 C CA . ILE A 1 92 ? 10.309 -2.825 -9.593 1.00 98.06 92 ILE A CA 1
ATOM 714 C C . ILE A 1 92 ? 11.653 -2.325 -10.111 1.00 98.06 92 ILE A C 1
ATOM 716 O O . ILE A 1 92 ? 12.146 -1.285 -9.680 1.00 98.06 92 ILE A O 1
ATOM 720 N N . THR A 1 93 ? 12.244 -3.054 -11.049 1.00 98.38 93 THR A N 1
ATOM 721 C CA . THR A 1 93 ? 13.481 -2.665 -11.726 1.00 98.38 93 THR A CA 1
ATOM 722 C C . THR A 1 93 ? 13.175 -2.351 -13.180 1.00 98.38 93 THR A C 1
ATOM 724 O O . THR A 1 93 ? 12.767 -3.237 -13.923 1.00 98.38 93 THR A O 1
ATOM 727 N N . ALA A 1 94 ? 13.398 -1.110 -13.599 1.00 98.12 94 ALA A N 1
ATOM 728 C CA . ALA A 1 94 ? 13.362 -0.729 -15.006 1.00 98.12 94 ALA A CA 1
ATOM 729 C C . ALA A 1 94 ? 14.796 -0.632 -15.529 1.00 98.12 94 ALA A C 1
ATOM 731 O O . ALA A 1 94 ? 15.596 0.126 -14.983 1.00 98.12 94 ALA A O 1
ATOM 732 N N . THR A 1 95 ? 15.113 -1.366 -16.590 1.00 97.44 95 THR A N 1
ATOM 733 C CA . THR A 1 95 ? 16.404 -1.353 -17.280 1.00 97.44 95 THR A CA 1
ATOM 734 C C . THR A 1 95 ? 16.204 -0.852 -18.700 1.00 97.44 95 THR A C 1
ATOM 736 O O . THR A 1 95 ? 15.446 -1.423 -19.482 1.00 97.44 95 THR A O 1
ATOM 739 N N . SER A 1 96 ? 16.905 0.219 -19.056 1.00 95.44 96 SER A N 1
ATOM 740 C CA . SER A 1 96 ? 16.826 0.781 -20.400 1.00 95.44 96 SER A CA 1
ATOM 741 C C . SER A 1 96 ? 17.898 0.186 -21.309 1.00 95.44 96 SER A C 1
ATOM 743 O O . SER A 1 96 ? 19.082 0.427 -21.097 1.00 95.44 96 SER A O 1
ATOM 745 N N . HIS A 1 97 ? 17.513 -0.538 -22.361 1.00 92.56 97 HIS A N 1
ATOM 746 C CA . HIS A 1 97 ? 18.437 -1.236 -23.271 1.00 92.56 97 HIS A CA 1
ATOM 747 C C . HIS A 1 97 ? 19.034 -0.362 -24.379 1.00 92.56 97 HIS A C 1
ATOM 749 O O . HIS A 1 97 ? 19.653 -0.878 -25.313 1.00 92.56 97 HIS A O 1
ATOM 755 N N . CYS A 1 98 ? 18.887 0.954 -24.253 1.00 89.12 98 CYS A N 1
ATOM 756 C CA . CYS A 1 98 ? 19.188 1.924 -25.291 1.00 89.12 98 CYS A CA 1
ATOM 757 C C . CYS A 1 98 ? 18.328 1.750 -26.567 1.00 89.12 98 CYS A C 1
ATOM 759 O O . CYS A 1 98 ? 17.607 0.769 -26.741 1.00 89.12 98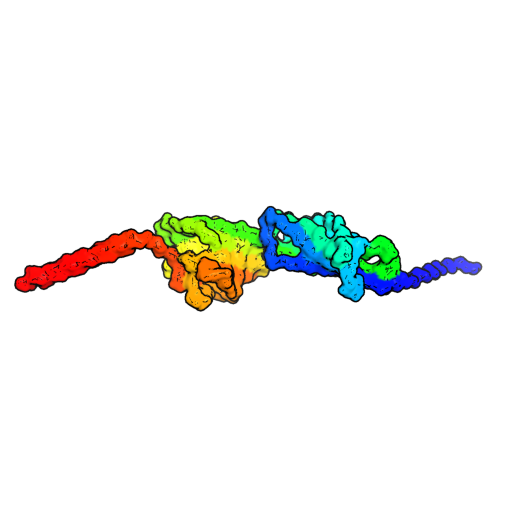 CYS A O 1
ATOM 761 N N . ARG A 1 99 ? 18.364 2.733 -27.473 1.00 85.94 99 ARG A N 1
ATOM 762 C CA . ARG A 1 99 ? 17.767 2.621 -28.807 1.00 85.94 99 ARG A CA 1
ATOM 763 C C . ARG A 1 99 ? 18.596 1.640 -29.613 1.00 85.94 99 ARG A C 1
ATOM 765 O O . ARG A 1 99 ? 19.828 1.692 -29.560 1.00 85.94 99 ARG A O 1
ATOM 772 N N . ASP A 1 100 ? 17.933 0.844 -30.442 1.00 83.69 100 ASP A N 1
ATOM 773 C CA . ASP A 1 100 ? 18.607 -0.134 -31.302 1.00 83.69 100 ASP A CA 1
ATOM 774 C C . ASP A 1 100 ? 19.687 0.530 -32.176 1.00 83.69 100 ASP A C 1
ATOM 776 O O . ASP A 1 100 ? 20.801 0.022 -32.295 1.00 83.69 100 ASP A O 1
ATOM 780 N N . VAL A 1 101 ? 19.401 1.732 -32.689 1.00 82.00 101 VAL A N 1
ATOM 781 C CA . VAL A 1 101 ? 20.324 2.525 -33.521 1.00 82.00 101 VAL A CA 1
ATOM 782 C C . VAL A 1 101 ? 21.550 3.068 -32.777 1.00 82.00 101 VAL A C 1
ATOM 784 O O . VAL A 1 101 ? 22.543 3.403 -33.415 1.00 82.00 101 VAL A O 1
ATOM 787 N N . HIS A 1 102 ? 21.510 3.165 -31.445 1.00 77.06 102 HIS A N 1
ATOM 788 C CA . HIS A 1 102 ? 22.580 3.746 -30.620 1.00 77.06 102 HIS A CA 1
ATOM 789 C C . HIS A 1 102 ? 23.256 2.720 -29.704 1.00 77.06 102 HIS A C 1
ATOM 791 O O . HIS A 1 102 ? 24.078 3.088 -28.865 1.00 77.06 102 HIS A O 1
ATOM 797 N N . ARG A 1 103 ? 22.940 1.428 -29.850 1.00 75.19 103 ARG A N 1
ATOM 798 C CA . ARG A 1 103 ? 23.367 0.381 -28.912 1.00 75.19 103 ARG A CA 1
ATOM 799 C C . ARG A 1 103 ? 24.887 0.269 -28.741 1.00 75.19 103 ARG A C 1
ATOM 801 O O . ARG A 1 103 ? 25.343 -0.117 -27.674 1.00 75.19 103 ARG A O 1
ATOM 808 N N . SER A 1 104 ? 25.674 0.622 -29.758 1.00 78.69 104 SER A N 1
ATOM 809 C CA . SER A 1 104 ? 27.145 0.611 -29.700 1.00 78.69 104 SER A CA 1
ATOM 810 C C . SER A 1 104 ? 27.764 1.837 -29.020 1.00 78.69 104 SER A C 1
ATOM 812 O O . SER A 1 104 ? 28.959 1.830 -28.746 1.00 78.69 104 SER A O 1
ATOM 814 N N . ILE A 1 105 ? 26.979 2.886 -28.761 1.00 78.81 105 ILE A N 1
ATOM 815 C CA . ILE A 1 105 ? 27.449 4.193 -28.270 1.00 78.81 105 ILE A CA 1
ATOM 816 C C . ILE A 1 105 ? 26.642 4.699 -27.065 1.00 78.81 105 ILE A C 1
ATOM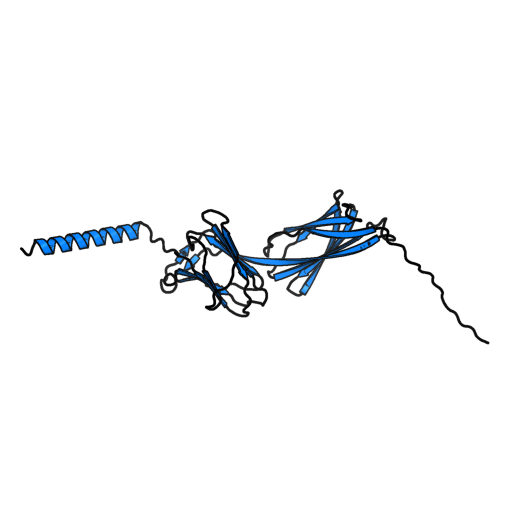 818 O O . ILE A 1 105 ? 26.704 5.888 -26.746 1.00 78.81 105 ILE A O 1
ATOM 822 N N . CYS A 1 106 ? 25.876 3.824 -26.414 1.00 82.25 106 CYS A N 1
ATOM 823 C CA . CYS A 1 106 ? 25.002 4.149 -25.292 1.00 82.25 106 CYS A CA 1
ATOM 824 C C . CYS A 1 106 ? 25.285 3.236 -24.096 1.00 82.25 106 CYS A C 1
ATOM 826 O O . CYS A 1 106 ? 25.459 2.027 -24.252 1.00 82.25 106 CYS A O 1
ATOM 828 N N . THR A 1 107 ? 25.290 3.818 -22.897 1.00 87.31 107 THR A N 1
ATOM 829 C CA . THR A 1 107 ? 25.371 3.069 -21.637 1.00 87.31 107 THR A CA 1
ATOM 830 C C . THR A 1 107 ? 23.964 2.839 -21.090 1.00 87.31 107 THR A C 1
ATOM 832 O O . THR A 1 107 ? 23.264 3.806 -20.772 1.00 87.31 107 THR A O 1
ATOM 835 N N . TYR A 1 108 ? 23.560 1.570 -20.957 1.00 90.12 108 TYR A N 1
ATOM 836 C CA . TYR A 1 108 ? 22.303 1.200 -20.302 1.00 90.12 108 TYR A CA 1
ATOM 837 C C . TYR A 1 108 ? 22.367 1.488 -18.796 1.00 90.12 108 TYR A C 1
ATOM 839 O O . TYR A 1 108 ? 23.403 1.290 -18.161 1.00 90.12 108 TYR A O 1
ATOM 847 N N . GLN A 1 109 ? 21.255 1.936 -18.216 1.00 94.00 109 GLN A N 1
ATOM 848 C CA . GLN A 1 109 ? 21.092 2.102 -16.768 1.00 94.00 109 GLN A CA 1
ATOM 849 C C . GLN A 1 109 ? 19.856 1.363 -16.279 1.00 94.00 109 GLN A C 1
ATOM 851 O O . GLN A 1 109 ? 18.964 1.015 -17.059 1.00 94.00 109 GLN A O 1
ATOM 856 N N . SER A 1 110 ? 19.821 1.141 -14.967 1.00 96.62 110 SER A N 1
ATOM 857 C CA . SER A 1 110 ? 18.665 0.580 -14.280 1.00 96.62 110 SER A CA 1
ATOM 858 C C . SER A 1 110 ? 18.265 1.449 -13.098 1.00 96.62 110 SER A C 1
ATOM 860 O O . SER A 1 110 ? 19.128 1.983 -12.405 1.00 96.62 110 SER A O 1
ATOM 862 N N . THR A 1 111 ? 16.963 1.527 -12.852 1.00 97.69 111 THR A N 1
ATOM 863 C CA . THR A 1 111 ? 16.378 2.184 -11.682 1.00 97.69 111 THR A CA 1
ATOM 864 C C . THR A 1 111 ? 15.542 1.168 -10.932 1.00 97.69 111 THR A C 1
ATOM 866 O O . THR A 1 111 ? 14.747 0.453 -11.542 1.00 97.69 111 THR A O 1
ATOM 869 N N . MET A 1 112 ? 15.745 1.101 -9.619 1.00 97.50 112 MET A N 1
ATOM 870 C CA . MET A 1 112 ? 14.997 0.233 -8.717 1.00 97.50 112 MET A CA 1
ATOM 871 C C . MET A 1 112 ? 14.070 1.085 -7.855 1.00 97.50 112 MET A C 1
ATOM 873 O O . MET A 1 112 ? 14.497 2.096 -7.299 1.00 97.50 112 MET A O 1
ATOM 877 N N . LEU A 1 113 ? 12.819 0.658 -7.739 1.00 96.56 113 LEU A N 1
ATOM 878 C CA . LEU A 1 113 ? 11.814 1.235 -6.860 1.00 96.56 113 LEU A CA 1
ATOM 879 C C . LEU A 1 113 ? 11.242 0.115 -5.988 1.00 96.56 113 LEU A C 1
ATOM 881 O O . LEU A 1 113 ? 10.636 -0.821 -6.508 1.00 96.56 113 LEU A O 1
ATOM 885 N N . GLU A 1 114 ? 11.430 0.211 -4.675 1.00 96.12 114 GLU A N 1
ATOM 886 C CA . GLU A 1 114 ? 10.704 -0.632 -3.724 1.00 96.12 114 GLU A CA 1
ATOM 887 C C . GLU A 1 114 ? 9.327 -0.005 -3.466 1.00 96.12 114 GLU A C 1
ATOM 889 O O . GLU A 1 114 ? 9.228 1.196 -3.208 1.00 96.12 114 GLU A O 1
ATOM 894 N N . VAL A 1 115 ? 8.263 -0.804 -3.558 1.00 96.44 115 VAL A N 1
ATOM 895 C CA . VAL A 1 115 ? 6.887 -0.369 -3.291 1.00 96.44 115 VAL A CA 1
ATOM 896 C C . VAL A 1 115 ? 6.225 -1.290 -2.274 1.00 96.44 115 VAL A C 1
ATOM 898 O O . VAL A 1 115 ? 6.348 -2.514 -2.348 1.00 96.44 115 VAL A O 1
ATOM 901 N N . ALA A 1 116 ? 5.489 -0.697 -1.337 1.00 96.56 116 ALA A N 1
ATOM 902 C CA . ALA A 1 116 ? 4.621 -1.438 -0.433 1.00 96.56 116 ALA A CA 1
ATOM 903 C C . ALA A 1 116 ? 3.270 -1.695 -1.112 1.00 96.56 116 ALA A C 1
ATOM 905 O O . ALA A 1 116 ? 2.594 -0.761 -1.554 1.00 96.56 116 ALA A O 1
ATOM 906 N N . VAL A 1 117 ? 2.873 -2.963 -1.177 1.00 97.94 117 VAL A N 1
ATOM 907 C CA . VAL A 1 117 ? 1.529 -3.378 -1.576 1.00 97.94 117 VAL A CA 1
ATOM 908 C C . VAL A 1 117 ? 0.772 -3.803 -0.329 1.00 97.94 117 VAL A C 1
ATOM 910 O O . VAL A 1 117 ? 1.214 -4.697 0.392 1.00 97.94 117 VAL A O 1
ATOM 913 N N . TYR A 1 118 ? -0.383 -3.192 -0.105 1.00 97.88 118 TYR A N 1
ATOM 914 C CA . TYR A 1 118 ? -1.223 -3.439 1.056 1.00 97.88 118 TYR A CA 1
ATOM 915 C C . TYR A 1 118 ? -2.320 -4.458 0.747 1.00 97.88 118 TYR A C 1
ATOM 917 O O . TYR A 1 118 ? -2.853 -4.524 -0.362 1.00 97.88 118 TYR A O 1
ATOM 925 N N . GLU A 1 119 ? -2.706 -5.229 1.751 1.00 96.94 119 GLU A N 1
ATOM 926 C CA . GLU A 1 119 ? -3.975 -5.939 1.789 1.00 96.94 119 GLU A CA 1
ATOM 927 C C . GLU A 1 119 ? -5.009 -5.032 2.454 1.00 96.94 119 GLU A C 1
ATOM 929 O O . GLU A 1 119 ? -4.783 -4.525 3.549 1.00 96.94 119 GLU A O 1
ATOM 934 N N . GLU A 1 120 ? -6.143 -4.825 1.791 1.00 95.81 120 GLU A N 1
ATOM 935 C CA . GLU A 1 120 ? -7.221 -3.970 2.282 1.00 95.81 120 GLU A CA 1
ATOM 936 C C . GLU A 1 120 ? -8.378 -4.827 2.811 1.00 95.81 120 GLU A C 1
ATOM 938 O O . GLU A 1 120 ? -8.817 -5.779 2.157 1.00 95.81 120 GLU A O 1
ATOM 943 N N . LYS A 1 121 ? -8.875 -4.488 4.002 1.00 94.69 121 LYS A N 1
ATOM 944 C CA . LYS A 1 121 ? -10.047 -5.101 4.632 1.00 94.69 121 LYS A CA 1
ATOM 945 C C . LYS A 1 121 ? -11.051 -4.026 5.009 1.00 94.69 121 LYS A C 1
ATOM 947 O O . LYS A 1 121 ? -10.739 -3.132 5.793 1.00 94.69 121 LYS A O 1
ATOM 952 N N . SER A 1 122 ? -12.264 -4.148 4.486 1.00 93.19 122 SER A N 1
ATOM 953 C CA . SER A 1 122 ? -13.408 -3.373 4.957 1.00 93.19 122 SER A CA 1
ATOM 954 C C . SER A 1 122 ? -14.014 -4.062 6.174 1.00 93.19 122 SER A C 1
ATOM 956 O O . SER A 1 122 ? -14.267 -5.266 6.139 1.00 93.19 122 SER A O 1
ATOM 958 N N . ILE A 1 123 ? -14.234 -3.297 7.239 1.00 91.69 123 ILE A N 1
ATOM 959 C CA . ILE A 1 123 ? -14.912 -3.758 8.447 1.00 91.69 123 ILE A CA 1
ATOM 960 C C . ILE A 1 123 ? -16.327 -3.202 8.409 1.00 91.69 123 ILE A C 1
ATOM 962 O O . ILE A 1 123 ? -16.537 -2.004 8.572 1.00 91.69 123 ILE A O 1
ATOM 966 N N . ASP A 1 124 ? -17.288 -4.084 8.174 1.00 89.75 124 ASP A N 1
ATOM 967 C CA . ASP A 1 124 ? -18.711 -3.763 8.066 1.00 89.75 124 ASP A CA 1
ATOM 968 C C 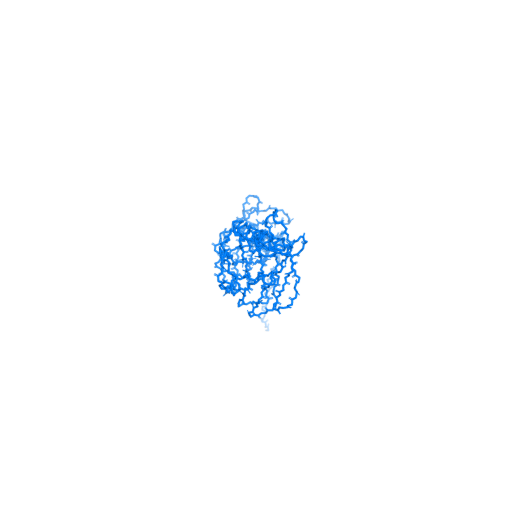. ASP A 1 124 ? -19.455 -3.933 9.394 1.00 89.75 124 ASP A C 1
ATOM 970 O O . ASP A 1 124 ? -20.596 -3.495 9.528 1.00 89.75 124 ASP A O 1
ATOM 974 N N . ARG A 1 125 ? -18.820 -4.556 10.392 1.00 88.25 125 ARG A N 1
ATOM 975 C CA . ARG A 1 125 ? -19.427 -4.827 11.690 1.00 88.25 125 ARG A CA 1
ATOM 976 C C . ARG A 1 125 ? -18.395 -4.789 12.810 1.00 88.25 125 ARG A C 1
ATOM 978 O O . ARG A 1 125 ? -17.407 -5.514 12.775 1.00 88.25 125 ARG A O 1
ATOM 985 N N . LEU A 1 126 ? -18.672 -3.999 13.846 1.00 88.44 126 LEU A N 1
ATOM 986 C CA . LEU A 1 126 ? -17.902 -3.986 15.093 1.00 88.44 126 LEU A CA 1
ATOM 987 C C . LEU A 1 126 ? -18.758 -4.459 16.253 1.00 88.44 126 LEU A C 1
ATOM 989 O O . LEU A 1 126 ? -19.894 -4.018 16.402 1.00 88.44 126 LEU A O 1
ATOM 993 N N . CYS A 1 127 ? -18.203 -5.312 17.105 1.00 87.81 127 CYS A N 1
ATOM 994 C CA . CYS A 1 127 ? -18.872 -5.769 18.318 1.00 87.81 127 CYS A CA 1
ATOM 995 C C . CYS A 1 127 ? -18.218 -5.168 19.567 1.00 87.81 127 CYS A C 1
ATOM 997 O O . CYS A 1 127 ? -16.995 -5.007 19.635 1.00 87.81 127 CYS A O 1
ATOM 999 N N . VAL A 1 128 ? -19.045 -4.836 20.560 1.00 86.31 128 VAL A N 1
ATOM 1000 C CA . VAL A 1 128 ? -18.591 -4.292 21.844 1.00 86.31 128 VAL A CA 1
ATOM 1001 C C . VAL A 1 128 ? -18.163 -5.435 22.760 1.00 86.31 128 VAL A C 1
ATOM 1003 O O . VAL A 1 128 ? -18.915 -6.392 22.982 1.00 86.31 128 VAL A O 1
ATOM 1006 N N . VAL A 1 129 ? -16.966 -5.321 23.336 1.00 84.00 129 VAL A N 1
ATOM 1007 C CA . VAL A 1 129 ? -16.429 -6.312 24.277 1.00 84.00 129 VAL A CA 1
ATOM 1008 C C . VAL A 1 129 ? -17.391 -6.501 25.453 1.00 84.00 129 VAL A C 1
ATOM 1010 O O . VAL A 1 129 ? -17.750 -5.553 26.146 1.00 84.00 129 VAL A O 1
ATOM 1013 N N . GLY A 1 130 ? -17.817 -7.747 25.680 1.00 73.56 130 GLY A N 1
ATOM 1014 C CA . GLY A 1 130 ? -18.666 -8.127 26.814 1.00 73.56 130 GLY A CA 1
ATOM 1015 C C . GLY A 1 130 ? -20.139 -7.704 26.725 1.00 73.56 130 GLY A C 1
ATOM 1016 O O . GLY A 1 130 ? -20.901 -8.045 27.627 1.00 73.56 130 GLY A O 1
ATOM 1017 N N . GLY A 1 131 ? -20.556 -7.002 25.663 1.00 67.62 131 GLY A N 1
ATOM 1018 C CA . GLY A 1 131 ? -21.919 -6.471 25.519 1.00 67.62 131 GLY A CA 1
ATOM 1019 C C . GLY A 1 131 ? -22.839 -7.260 24.581 1.00 67.62 131 GLY A C 1
ATOM 1020 O O . GLY A 1 131 ? -24.052 -7.100 24.653 1.00 67.62 131 GLY A O 1
ATOM 1021 N N . GLY A 1 132 ? -22.291 -8.087 23.681 1.00 71.12 132 GLY A N 1
ATOM 1022 C CA . GLY A 1 132 ? -23.059 -8.815 22.653 1.00 71.12 132 GLY A CA 1
ATOM 1023 C C . GLY A 1 132 ? -23.707 -7.927 21.575 1.00 71.12 132 GLY A C 1
ATOM 1024 O O . GLY A 1 132 ? -24.207 -8.438 20.574 1.00 71.12 132 GLY A O 1
ATOM 1025 N N . GLU A 1 133 ? -23.682 -6.608 21.760 1.00 81.75 133 GLU A N 1
ATOM 1026 C CA . GLU A 1 133 ? -24.128 -5.601 20.807 1.00 81.75 133 GLU A CA 1
ATOM 1027 C C . GLU A 1 133 ? -23.072 -5.402 19.717 1.00 81.75 133 GLU A C 1
ATOM 1029 O O . GLU A 1 133 ? -21.874 -5.302 19.997 1.00 81.75 133 GLU A O 1
ATOM 1034 N N . CYS A 1 134 ? -23.528 -5.352 18.468 1.00 84.94 134 CYS A N 1
ATOM 1035 C CA . CYS A 1 134 ? -22.681 -5.054 17.327 1.00 84.94 134 CYS A CA 1
ATOM 1036 C C . CYS A 1 134 ? -23.328 -3.977 16.467 1.00 84.94 134 CYS A C 1
ATOM 1038 O O . CYS A 1 134 ? -24.549 -3.930 16.325 1.00 84.94 134 CYS A O 1
ATOM 1040 N N . ILE A 1 135 ? -22.485 -3.157 15.864 1.00 83.06 135 ILE A N 1
ATOM 1041 C CA . ILE A 1 135 ? -22.857 -1.993 15.081 1.00 83.06 135 ILE A CA 1
ATOM 1042 C C . ILE A 1 135 ? -22.386 -2.247 13.659 1.00 83.06 135 ILE A C 1
ATOM 1044 O O . ILE A 1 135 ? -21.244 -2.665 13.455 1.00 83.06 135 ILE A O 1
ATOM 1048 N N . ASN A 1 136 ? -23.271 -2.022 12.692 1.00 85.62 136 ASN A N 1
ATOM 1049 C CA . ASN A 1 136 ? -22.885 -2.052 11.289 1.00 85.62 136 ASN A CA 1
ATOM 1050 C C . ASN A 1 136 ? -22.208 -0.735 10.930 1.00 85.62 136 ASN A C 1
ATOM 1052 O O . ASN A 1 136 ? -22.640 0.330 11.374 1.00 85.62 136 ASN A O 1
ATOM 1056 N N . LEU A 1 137 ? -21.161 -0.828 10.129 1.00 81.88 137 LEU A N 1
ATOM 1057 C CA . LEU A 1 137 ? -20.326 0.288 9.751 1.00 81.88 137 LEU A CA 1
ATOM 1058 C C . LEU A 1 137 ? -20.359 0.519 8.258 1.00 81.88 137 LEU A C 1
ATOM 1060 O O . LEU A 1 137 ? -20.310 -0.423 7.470 1.00 81.88 137 LEU A O 1
ATOM 1064 N N . ASP A 1 138 ? -20.278 1.795 7.915 1.00 79.31 138 ASP A N 1
ATOM 1065 C CA . ASP A 1 138 ? -19.893 2.229 6.591 1.00 79.31 138 ASP A CA 1
ATOM 1066 C C . ASP A 1 138 ? -18.471 2.798 6.672 1.00 79.31 138 ASP A C 1
ATOM 1068 O O . ASP A 1 138 ? -18.152 3.600 7.550 1.00 79.31 138 ASP A O 1
ATOM 1072 N N . ASN A 1 139 ? -17.617 2.399 5.730 1.00 83.81 139 ASN A N 1
ATOM 1073 C CA . ASN A 1 139 ? -16.322 3.028 5.450 1.00 83.81 139 ASN A CA 1
ATOM 1074 C C . ASN A 1 139 ? -15.201 2.880 6.501 1.00 83.81 139 ASN A C 1
ATOM 1076 O O . ASN A 1 139 ? -14.204 3.595 6.398 1.00 83.81 139 ASN A O 1
ATOM 1080 N N . LEU A 1 140 ? -15.274 1.937 7.450 1.00 91.50 140 LEU A N 1
ATOM 1081 C CA . LEU A 1 140 ? -14.077 1.536 8.202 1.00 91.50 140 LEU A CA 1
ATOM 1082 C C . LEU A 1 140 ? -13.222 0.601 7.344 1.00 91.50 140 LEU A C 1
ATOM 1084 O O . LEU A 1 140 ? -13.646 -0.501 6.996 1.00 91.50 140 LEU A O 1
ATOM 1088 N N . THR A 1 141 ? -12.007 1.035 7.015 1.00 94.69 141 THR A N 1
ATOM 1089 C CA . THR A 1 141 ? -11.069 0.244 6.208 1.00 94.69 141 THR A CA 1
ATOM 1090 C C . THR A 1 141 ? -9.710 0.155 6.884 1.00 94.69 141 THR A C 1
ATOM 1092 O O . THR A 1 141 ? -9.196 1.146 7.402 1.00 94.69 141 THR A O 1
ATOM 1095 N N . ILE A 1 142 ? -9.122 -1.039 6.855 1.00 95.88 142 ILE A N 1
ATOM 1096 C CA . ILE A 1 142 ? -7.781 -1.337 7.353 1.00 95.88 142 ILE A CA 1
ATOM 1097 C C . ILE A 1 142 ? -6.950 -1.817 6.164 1.00 95.88 142 ILE A C 1
ATOM 1099 O O . ILE A 1 142 ? -7.217 -2.887 5.618 1.00 95.88 142 ILE A O 1
ATOM 1103 N N . ALA A 1 143 ? -5.950 -1.039 5.762 1.00 96.94 143 ALA A N 1
ATOM 1104 C CA . ALA A 1 143 ? -4.948 -1.455 4.789 1.00 96.94 143 ALA A CA 1
ATOM 1105 C C . ALA A 1 143 ? -3.648 -1.792 5.524 1.00 96.94 143 ALA A C 1
ATOM 1107 O O . ALA A 1 143 ? -3.151 -0.981 6.299 1.00 96.94 143 ALA A O 1
ATOM 1108 N N . MET A 1 144 ? -3.098 -2.982 5.302 1.00 96.19 144 MET A N 1
ATOM 1109 C CA . MET A 1 144 ? -1.921 -3.476 6.024 1.00 96.19 144 MET A CA 1
ATOM 1110 C C . MET A 1 144 ? -0.894 -4.090 5.074 1.00 96.19 144 MET A C 1
ATOM 1112 O O . MET A 1 144 ? -1.262 -4.691 4.067 1.00 96.19 144 MET A O 1
ATOM 1116 N N . VAL A 1 145 ? 0.386 -3.921 5.387 1.00 97.06 145 VAL A N 1
ATOM 1117 C CA . VAL A 1 145 ? 1.501 -4.617 4.737 1.00 97.06 145 VAL A CA 1
ATOM 1118 C C . VAL A 1 145 ? 2.335 -5.311 5.809 1.00 97.06 145 VAL A C 1
ATOM 1120 O O . VAL A 1 145 ? 2.510 -4.753 6.891 1.00 97.06 145 VAL A O 1
ATOM 1123 N N . ASP A 1 146 ? 2.833 -6.512 5.506 1.00 95.38 146 ASP A N 1
ATOM 1124 C CA . ASP A 1 146 ? 3.679 -7.322 6.397 1.00 95.38 146 ASP A CA 1
ATOM 1125 C C . ASP A 1 146 ? 2.994 -7.647 7.744 1.00 95.38 146 ASP A C 1
ATOM 1127 O O . ASP A 1 146 ? 3.627 -7.750 8.788 1.00 95.38 146 ASP A O 1
ATOM 1131 N N . ALA A 1 147 ? 1.662 -7.770 7.723 1.00 95.44 147 ALA A N 1
ATOM 1132 C CA . ALA A 1 147 ? 0.830 -8.145 8.863 1.00 95.44 147 ALA A CA 1
ATOM 1133 C C . ALA A 1 147 ? -0.495 -8.741 8.379 1.00 95.44 147 ALA A C 1
ATOM 1135 O O . ALA A 1 147 ? -0.960 -8.443 7.280 1.00 95.44 147 ALA A O 1
ATOM 1136 N N . ARG A 1 148 ? -1.155 -9.549 9.208 1.00 94.31 148 ARG A N 1
ATOM 1137 C CA . ARG A 1 148 ? -2.479 -10.109 8.913 1.00 94.31 148 ARG A CA 1
ATOM 1138 C C . ARG A 1 148 ? -3.481 -9.726 9.983 1.00 94.31 148 ARG A C 1
ATOM 1140 O O . ARG A 1 148 ? -3.205 -9.816 11.173 1.00 94.31 148 ARG A O 1
ATOM 1147 N N . LEU A 1 149 ? -4.674 -9.343 9.553 1.00 94.75 149 LEU A N 1
ATOM 1148 C CA . LEU A 1 149 ? -5.768 -9.023 10.457 1.00 94.75 149 LEU A CA 1
ATOM 1149 C C . LEU A 1 149 ? -6.380 -10.299 11.046 1.00 94.75 149 LEU A C 1
ATOM 1151 O O . LEU A 1 149 ? -6.704 -11.236 10.315 1.00 94.75 149 LEU A O 1
ATOM 1155 N N . SER A 1 150 ? -6.556 -10.319 12.365 1.00 89.06 150 SER A N 1
ATOM 1156 C CA . SER A 1 150 ? -7.429 -11.281 13.042 1.00 89.06 150 SER A CA 1
ATOM 1157 C C . SER A 1 150 ? -8.887 -10.901 12.799 1.00 89.06 150 SER A C 1
ATOM 1159 O O . SER A 1 150 ? -9.209 -9.720 12.805 1.00 89.06 150 SER A O 1
ATOM 1161 N N . GLU A 1 151 ? -9.783 -11.876 12.643 1.00 80.12 151 GLU A N 1
ATOM 1162 C CA . GLU A 1 151 ? -11.211 -11.621 12.354 1.00 80.12 151 GLU A CA 1
ATOM 1163 C C . GLU A 1 151 ? -11.908 -10.729 13.408 1.00 80.12 151 GLU A C 1
ATOM 1165 O O . GLU A 1 151 ? -12.913 -10.085 13.119 1.00 80.12 151 GLU A O 1
ATOM 1170 N N . ASP A 1 152 ? -11.338 -10.636 14.611 1.00 74.56 152 ASP A N 1
ATOM 1171 C CA . ASP A 1 152 ? -11.858 -9.872 15.741 1.00 74.56 152 ASP A CA 1
ATOM 1172 C C . ASP A 1 152 ? -11.333 -8.424 15.765 1.00 74.56 152 ASP A C 1
ATOM 1174 O O . ASP A 1 152 ? -10.348 -8.111 16.445 1.00 74.56 152 ASP A O 1
ATOM 1178 N N . VAL A 1 153 ? -12.025 -7.516 15.073 1.00 90.44 153 VAL A N 1
ATOM 1179 C CA . VAL A 1 153 ? -11.940 -6.074 15.361 1.00 90.44 153 VAL A CA 1
ATOM 1180 C C . VAL A 1 153 ? -13.074 -5.706 16.314 1.00 90.44 153 VAL A C 1
ATOM 1182 O O . VAL A 1 153 ? -14.245 -5.981 16.047 1.00 90.44 153 VAL A O 1
ATOM 1185 N N . MET A 1 154 ? -12.738 -5.107 17.456 1.00 89.81 154 MET A N 1
ATOM 1186 C CA . MET A 1 154 ? -13.693 -4.892 18.546 1.00 89.81 154 MET A CA 1
ATOM 1187 C C . MET A 1 154 ? -13.625 -3.481 19.109 1.00 89.81 154 MET A C 1
ATOM 1189 O O . MET A 1 154 ? -12.587 -2.827 19.077 1.00 89.81 154 MET A O 1
ATOM 1193 N N . ILE A 1 155 ? -14.731 -3.044 19.703 1.00 90.12 155 ILE A N 1
ATOM 1194 C CA . ILE A 1 155 ? -14.789 -1.809 20.484 1.00 90.12 155 ILE A CA 1
ATOM 1195 C C . ILE A 1 155 ? -14.720 -2.153 21.970 1.00 90.12 155 ILE A C 1
ATOM 1197 O O . ILE A 1 155 ? -15.557 -2.893 22.491 1.00 90.12 155 ILE A O 1
ATOM 1201 N N . ASP A 1 156 ? -13.763 -1.555 22.671 1.00 90.38 156 ASP A N 1
ATOM 1202 C CA . ASP A 1 156 ? -13.778 -1.467 24.126 1.00 90.38 156 ASP A CA 1
ATOM 1203 C C . ASP A 1 156 ? -14.378 -0.113 24.531 1.00 90.38 156 ASP A C 1
ATOM 1205 O O . ASP A 1 156 ? -13.699 0.917 24.576 1.00 90.38 156 ASP A O 1
ATOM 1209 N N . SER A 1 157 ? -15.680 -0.109 24.822 1.00 84.50 157 SER A N 1
ATOM 1210 C CA . SER A 1 157 ? -16.408 1.101 25.219 1.00 84.50 157 SER A CA 1
ATOM 1211 C C . SER A 1 157 ? -15.966 1.639 26.584 1.00 84.50 157 SER A C 1
ATOM 1213 O O . SER A 1 157 ? -16.079 2.840 26.834 1.00 84.50 157 SER A O 1
ATOM 1215 N N . SER A 1 158 ? -15.413 0.784 27.452 1.00 84.19 158 SER A N 1
ATOM 1216 C CA . SER A 1 158 ? -14.901 1.188 28.764 1.00 84.19 158 SER A CA 1
ATOM 1217 C C . SER A 1 158 ? -13.603 1.986 28.645 1.00 84.19 158 SER A C 1
ATOM 1219 O O . SER A 1 158 ? -13.396 2.948 29.387 1.00 84.19 158 SER A O 1
ATOM 1221 N N . LYS A 1 159 ? -12.770 1.636 27.657 1.00 86.81 159 LYS A N 1
ATOM 1222 C CA . LYS A 1 159 ? -11.531 2.347 27.320 1.00 86.81 159 LYS A CA 1
ATOM 1223 C C . LYS A 1 159 ? -11.701 3.419 26.248 1.00 86.81 159 LYS A C 1
ATOM 1225 O O . LYS A 1 159 ? -10.772 4.192 26.038 1.00 86.81 159 LYS A O 1
ATOM 1230 N N . ARG A 1 160 ? -12.854 3.466 25.569 1.00 88.81 160 ARG A N 1
ATOM 1231 C CA . ARG A 1 160 ? -13.064 4.263 24.347 1.00 88.81 160 ARG A CA 1
ATOM 1232 C C . ARG A 1 160 ? -11.988 3.948 23.309 1.00 88.81 160 ARG A C 1
ATOM 1234 O O . ARG A 1 160 ? -11.345 4.847 22.764 1.00 88.81 160 ARG A O 1
ATOM 1241 N N . ALA A 1 161 ? -11.788 2.654 23.079 1.00 91.75 161 ALA A N 1
ATOM 1242 C CA . ALA A 1 161 ? -10.750 2.156 22.198 1.00 91.75 161 ALA A CA 1
ATOM 1243 C C . ALA A 1 161 ? -11.315 1.250 21.100 1.00 91.75 161 ALA A C 1
ATOM 1245 O O . ALA A 1 161 ? -12.161 0.393 21.363 1.00 91.75 161 ALA A O 1
ATOM 1246 N N . LEU A 1 162 ? -10.801 1.410 19.883 1.00 92.69 162 LEU A N 1
ATOM 1247 C CA . LEU A 1 162 ? -10.895 0.411 18.827 1.00 92.69 162 LEU A CA 1
ATOM 1248 C C . LEU A 1 162 ? -9.710 -0.545 18.982 1.00 92.69 162 LEU A C 1
ATOM 1250 O O . LEU A 1 162 ? -8.559 -0.121 18.905 1.00 92.69 162 LEU A O 1
ATOM 1254 N N . MET A 1 163 ? -9.997 -1.821 19.215 1.00 93.12 163 MET A N 1
ATOM 1255 C CA . MET A 1 163 ? -8.997 -2.871 19.362 1.00 93.12 163 MET A CA 1
ATOM 1256 C C . MET A 1 163 ? -8.894 -3.674 18.070 1.00 93.12 163 MET A C 1
ATOM 1258 O O . MET A 1 163 ? -9.859 -4.306 17.635 1.00 93.12 163 MET A O 1
ATOM 1262 N N . ILE A 1 164 ? -7.703 -3.666 17.482 1.00 94.62 164 ILE A N 1
ATOM 1263 C CA . ILE A 1 164 ? -7.366 -4.370 16.250 1.00 94.62 164 ILE A CA 1
ATOM 1264 C C . ILE A 1 164 ? -6.293 -5.395 16.600 1.00 94.62 164 ILE A C 1
ATOM 1266 O O . ILE A 1 164 ? -5.191 -5.037 17.018 1.00 94.62 164 ILE A O 1
A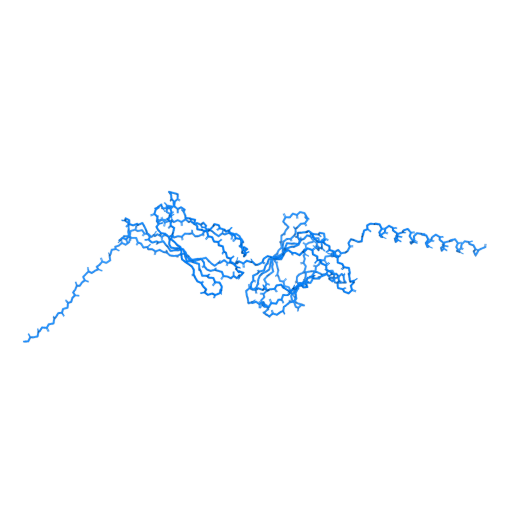TOM 1270 N N . ARG A 1 165 ? -6.607 -6.682 16.442 1.00 94.31 165 ARG A N 1
ATOM 1271 C CA . ARG A 1 165 ? -5.624 -7.750 16.634 1.00 94.31 165 ARG A CA 1
ATOM 1272 C C . ARG A 1 165 ? -4.981 -8.111 15.307 1.00 94.31 165 ARG A C 1
ATOM 1274 O O . ARG A 1 165 ? -5.670 -8.402 14.332 1.00 94.31 165 ARG A O 1
ATOM 1281 N N . LEU A 1 166 ? -3.658 -8.162 15.311 1.00 94.62 166 LEU A N 1
ATOM 1282 C CA . LEU A 1 166 ? -2.861 -8.559 14.164 1.00 94.62 166 LEU A CA 1
ATOM 1283 C C . LEU A 1 166 ? -2.072 -9.826 14.482 1.00 94.62 166 LEU A C 1
ATOM 1285 O O . LEU A 1 166 ? -1.737 -10.117 15.636 1.00 94.62 166 LEU A O 1
ATOM 1289 N N . MET A 1 167 ? -1.793 -10.586 13.438 1.00 94.56 167 MET A N 1
ATOM 1290 C CA . MET A 1 167 ? -1.015 -11.816 13.441 1.00 94.56 167 MET A CA 1
ATOM 1291 C C . MET A 1 167 ? 0.026 -11.743 12.330 1.00 94.56 167 MET A C 1
ATOM 1293 O O . MET A 1 167 ? -0.110 -10.938 11.410 1.00 94.56 167 MET A O 1
ATOM 1297 N N . ASP A 1 168 ? 1.035 -12.608 12.405 1.00 93.62 168 ASP A N 1
ATOM 1298 C CA . ASP A 1 168 ? 2.099 -12.708 11.403 1.00 93.62 168 ASP A CA 1
ATOM 1299 C C . ASP A 1 168 ? 2.744 -11.341 11.086 1.00 93.62 168 ASP A C 1
ATOM 1301 O O . ASP A 1 168 ? 3.038 -11.039 9.934 1.00 93.62 168 ASP A O 1
ATOM 1305 N N . VAL A 1 169 ? 2.908 -10.493 12.109 1.00 94.81 169 VAL A N 1
ATOM 1306 C CA . VAL A 1 169 ? 3.503 -9.158 11.982 1.00 94.81 169 VAL A CA 1
ATOM 1307 C C . VAL A 1 169 ? 5.006 -9.300 11.766 1.00 94.81 169 VAL A C 1
ATOM 1309 O O . VAL A 1 169 ? 5.693 -9.901 12.599 1.00 94.81 169 VAL A O 1
ATOM 1312 N N . GLY A 1 170 ? 5.500 -8.771 10.652 1.00 93.38 170 GLY A N 1
ATOM 1313 C CA . GLY A 1 170 ? 6.918 -8.694 10.326 1.00 93.38 170 GLY A CA 1
ATOM 1314 C C . GLY A 1 170 ? 7.562 -7.374 10.752 1.00 93.38 170 GLY A C 1
ATOM 1315 O O . GLY A 1 170 ? 6.911 -6.458 11.254 1.00 93.38 170 GLY A O 1
ATOM 1316 N N . ASP A 1 171 ? 8.875 -7.277 10.548 1.00 91.69 171 ASP A N 1
ATOM 1317 C CA . ASP A 1 171 ? 9.705 -6.163 11.037 1.00 91.69 171 ASP A CA 1
ATOM 1318 C C . ASP A 1 171 ? 9.453 -4.837 10.301 1.00 91.69 171 ASP A C 1
ATOM 1320 O O . ASP A 1 171 ? 9.949 -3.783 10.712 1.00 91.69 171 ASP A O 1
ATOM 1324 N N . ARG A 1 172 ? 8.734 -4.883 9.173 1.00 92.06 172 ARG A N 1
ATOM 1325 C CA . ARG A 1 172 ? 8.391 -3.707 8.371 1.00 92.06 172 ARG A CA 1
ATOM 1326 C C . ARG A 1 172 ? 6.885 -3.465 8.340 1.00 92.06 172 ARG A C 1
ATOM 1328 O O . ARG A 1 172 ? 6.414 -2.738 7.477 1.00 92.06 172 ARG A O 1
ATOM 1335 N N . ALA A 1 173 ? 6.121 -4.032 9.266 1.00 95.75 173 ALA A N 1
ATOM 1336 C CA . ALA A 1 173 ? 4.676 -3.881 9.264 1.00 95.75 173 ALA A CA 1
ATOM 1337 C C . ALA A 1 173 ? 4.228 -2.411 9.268 1.00 95.75 173 ALA A C 1
ATOM 1339 O O . ALA A 1 173 ? 4.704 -1.574 10.040 1.00 95.75 173 ALA A O 1
ATOM 1340 N N . HIS A 1 174 ? 3.279 -2.094 8.391 1.00 95.31 174 HIS A N 1
ATOM 1341 C CA . HIS A 1 174 ? 2.693 -0.763 8.298 1.00 95.31 174 HIS A CA 1
ATOM 1342 C C . HIS A 1 174 ? 1.192 -0.857 8.053 1.00 95.31 174 HIS A C 1
ATOM 1344 O O . HIS A 1 174 ? 0.726 -1.674 7.254 1.00 95.31 174 HIS A O 1
ATOM 1350 N N . ILE A 1 175 ? 0.434 -0.012 8.748 1.00 95.75 175 ILE A N 1
ATOM 1351 C CA . ILE A 1 175 ? -1.027 -0.026 8.720 1.00 95.75 175 ILE A CA 1
ATOM 1352 C C . ILE A 1 175 ? -1.549 1.363 8.441 1.00 95.75 175 ILE A C 1
ATOM 1354 O O . ILE A 1 175 ? -1.089 2.341 9.021 1.00 95.75 175 ILE A O 1
ATOM 1358 N N . ILE A 1 176 ? -2.552 1.423 7.579 1.00 96.31 176 ILE A N 1
ATOM 1359 C CA . ILE A 1 176 ? -3.302 2.621 7.253 1.00 96.31 176 ILE A CA 1
ATOM 1360 C C . ILE A 1 176 ? -4.759 2.345 7.604 1.00 96.31 176 ILE A C 1
ATOM 1362 O O . ILE A 1 176 ? -5.402 1.461 7.034 1.00 96.31 176 ILE A O 1
ATOM 1366 N N . LEU A 1 177 ? -5.273 3.096 8.568 1.00 95.62 177 LEU A N 1
ATOM 1367 C CA . LEU A 1 177 ? -6.659 3.037 8.998 1.00 95.62 177 LEU A CA 1
ATOM 1368 C C . LEU A 1 177 ? -7.412 4.201 8.374 1.00 95.62 177 LEU A C 1
ATOM 1370 O O . LEU A 1 177 ? -7.020 5.351 8.543 1.00 95.62 177 LEU A O 1
ATOM 1374 N N . THR A 1 178 ? -8.508 3.901 7.689 1.00 95.00 178 THR A N 1
ATOM 1375 C CA . THR A 1 178 ? -9.513 4.896 7.310 1.00 95.00 178 THR A CA 1
ATOM 1376 C C . THR A 1 178 ? -10.632 4.806 8.332 1.00 95.00 178 THR A C 1
ATOM 1378 O O . THR A 1 178 ? -11.418 3.858 8.308 1.00 95.00 178 THR A O 1
ATOM 1381 N N . LEU A 1 179 ? -10.643 5.747 9.274 1.00 92.69 179 LEU A N 1
ATOM 1382 C CA . LEU A 1 179 ? -11.531 5.762 10.429 1.00 92.69 179 LEU A CA 1
ATOM 1383 C C . LEU A 1 179 ? -12.668 6.768 10.205 1.00 92.69 179 LEU A C 1
ATOM 1385 O O . LEU A 1 179 ? -12.402 7.961 10.030 1.00 92.69 179 LEU A O 1
ATOM 1389 N N . PRO A 1 180 ? -13.930 6.320 10.235 1.00 91.12 180 PRO A N 1
ATOM 1390 C CA . PRO A 1 180 ? -15.073 7.217 10.302 1.00 91.12 180 PRO A CA 1
ATOM 1391 C C . PRO A 1 180 ? -15.119 7.933 11.660 1.00 91.12 180 PRO A C 1
ATOM 1393 O O . PRO A 1 180 ? -15.082 7.277 12.706 1.00 91.12 180 PRO A O 1
ATOM 1396 N N . SER A 1 181 ? -15.245 9.263 11.655 1.00 87.19 181 SER A N 1
ATOM 1397 C CA . SER A 1 181 ? -15.248 10.077 12.880 1.00 87.19 181 SER A CA 1
ATOM 1398 C C . SER A 1 181 ? -16.424 9.750 13.800 1.00 87.19 181 SER A C 1
ATOM 1400 O O . SER A 1 181 ? -16.314 9.894 15.011 1.00 87.19 181 SER A O 1
ATOM 1402 N N . ASN A 1 182 ? -17.544 9.255 13.262 1.00 81.19 182 ASN A N 1
ATOM 1403 C CA . ASN A 1 182 ? -18.641 8.782 14.101 1.00 81.19 182 ASN A CA 1
ATOM 1404 C C . ASN A 1 182 ? -18.202 7.584 14.961 1.00 81.19 182 ASN A C 1
ATOM 1406 O O . ASN A 1 182 ? -18.584 7.511 16.117 1.00 81.19 182 ASN A O 1
ATOM 1410 N N . ILE A 1 183 ? -17.354 6.678 14.472 1.00 83.88 183 ILE A N 1
ATOM 1411 C CA . ILE A 1 183 ? -16.952 5.488 15.237 1.00 83.88 183 ILE A CA 1
ATOM 1412 C C . ILE A 1 183 ? -15.929 5.807 16.310 1.00 83.88 183 ILE A C 1
ATOM 1414 O O . ILE A 1 183 ? -16.089 5.366 17.450 1.00 83.88 183 ILE A O 1
ATOM 1418 N N . ILE A 1 184 ? -14.887 6.549 15.954 1.00 87.44 184 ILE A N 1
ATOM 1419 C CA . ILE A 1 184 ? -13.821 6.927 16.870 1.00 87.44 184 ILE A CA 1
ATOM 1420 C C . ILE A 1 184 ? -13.198 8.238 16.421 1.00 87.44 184 ILE A C 1
ATOM 1422 O O . ILE A 1 184 ? -12.829 8.397 15.259 1.00 87.44 184 ILE A O 1
ATOM 1426 N N . ASP A 1 185 ? -13.040 9.165 17.360 1.00 87.50 185 ASP A N 1
ATOM 1427 C CA . ASP A 1 185 ? -12.453 10.463 17.056 1.00 87.50 185 ASP A CA 1
ATOM 1428 C C . ASP A 1 185 ? -11.959 11.181 18.321 1.00 87.50 185 ASP A C 1
ATOM 1430 O O . ASP A 1 185 ? -12.274 10.843 19.476 1.00 87.50 185 ASP A O 1
ATOM 1434 N N . ALA A 1 186 ? -11.150 12.207 18.089 1.00 86.94 186 ALA A N 1
ATOM 1435 C CA . ALA A 1 186 ? -10.616 13.095 19.101 1.00 86.94 186 ALA A CA 1
ATOM 1436 C C . ALA A 1 186 ? -10.540 14.533 18.554 1.00 86.94 186 ALA A C 1
ATOM 1438 O O . ALA A 1 186 ? -10.152 14.717 17.404 1.00 86.94 186 ALA A O 1
ATOM 1439 N N . PRO A 1 187 ? -10.834 15.570 19.366 1.00 80.19 187 PRO A N 1
ATOM 1440 C CA . PRO A 1 187 ? -10.815 16.963 18.915 1.00 80.19 187 PRO A CA 1
ATOM 1441 C C . PRO A 1 187 ? -9.462 17.426 18.370 1.00 80.19 187 PRO A C 1
ATOM 1443 O O . PRO A 1 187 ? -9.415 18.348 17.565 1.00 80.19 187 PRO A O 1
ATOM 1446 N N . ASP A 1 188 ? -8.381 16.815 18.851 1.00 84.25 188 ASP A N 1
ATOM 1447 C CA . ASP A 1 188 ? -7.011 17.155 18.482 1.00 84.25 188 ASP A CA 1
ATOM 1448 C C . ASP A 1 188 ? -6.371 15.966 17.751 1.00 84.25 188 ASP A C 1
ATOM 1450 O O . ASP A 1 188 ? -6.400 15.892 16.521 1.00 84.25 188 ASP A O 1
ATOM 1454 N N . ARG A 1 189 ? -5.914 14.965 18.511 1.00 88.19 189 ARG A N 1
ATOM 1455 C CA . ARG A 1 189 ? -5.221 13.783 17.990 1.00 88.19 189 ARG A CA 1
ATOM 1456 C C . ARG A 1 189 ? -5.720 12.503 18.648 1.00 88.19 189 ARG A C 1
ATOM 1458 O O . ARG A 1 189 ? -6.040 12.504 19.841 1.00 88.19 189 ARG A O 1
ATOM 1465 N N . LEU A 1 190 ? -5.743 11.410 17.892 1.00 92.56 190 LEU A N 1
ATOM 1466 C CA . LEU A 1 190 ? -5.933 10.074 18.456 1.00 92.56 190 LEU A CA 1
ATOM 1467 C C . LEU A 1 190 ? -4.688 9.627 19.242 1.00 92.56 190 LEU A C 1
ATOM 1469 O O . LEU A 1 190 ? -3.569 10.081 18.999 1.00 92.56 190 LEU A O 1
ATOM 1473 N N . SER A 1 191 ? -4.878 8.722 20.201 1.00 93.50 191 SER A N 1
ATOM 1474 C CA . SER A 1 191 ? -3.772 8.043 20.883 1.00 93.50 191 SER A CA 1
ATOM 1475 C C . SER A 1 191 ? -3.671 6.616 20.361 1.00 93.50 191 SER A C 1
ATOM 1477 O O . SER A 1 191 ? -4.656 5.883 20.387 1.00 93.50 191 SER A O 1
ATOM 1479 N N . VAL A 1 192 ? -2.490 6.221 19.885 1.00 95.44 192 VAL A N 1
ATOM 1480 C CA . VAL A 1 192 ? -2.242 4.882 19.335 1.00 95.44 192 VAL A CA 1
ATOM 1481 C C . VAL A 1 192 ? -1.314 4.131 20.271 1.00 95.44 192 VAL A C 1
ATOM 1483 O O . VAL A 1 192 ? -0.236 4.615 20.625 1.00 95.44 192 VAL A O 1
ATOM 1486 N N . VAL A 1 193 ? -1.743 2.941 20.672 1.00 94.69 193 VAL A N 1
ATOM 1487 C CA . VAL A 1 193 ? -1.014 2.059 21.577 1.00 94.69 193 VAL A CA 1
ATOM 1488 C C . VAL A 1 193 ? -0.839 0.705 20.896 1.00 94.69 193 VAL A C 1
ATOM 1490 O O . VAL A 1 193 ? -1.796 0.148 20.371 1.00 94.69 193 VAL A O 1
ATOM 1493 N N . VAL A 1 194 ? 0.380 0.174 20.905 1.00 94.19 194 VAL A N 1
ATOM 1494 C CA . VAL A 1 194 ? 0.710 -1.166 20.408 1.00 94.19 194 VAL A CA 1
ATOM 1495 C C . VAL A 1 194 ? 1.244 -1.970 21.587 1.00 94.19 194 VAL A C 1
ATOM 1497 O O . VAL A 1 194 ? 2.209 -1.560 22.233 1.00 94.19 194 VAL A O 1
ATOM 1500 N N . ASP A 1 195 ? 0.562 -3.065 21.930 1.00 92.31 195 ASP A N 1
ATOM 1501 C CA . ASP A 1 195 ? 0.881 -3.926 23.082 1.00 92.31 195 ASP A CA 1
ATOM 1502 C C . ASP A 1 195 ? 1.103 -3.152 24.395 1.00 92.31 195 ASP A C 1
ATOM 1504 O O . ASP A 1 195 ? 2.039 -3.386 25.165 1.00 92.31 195 ASP A O 1
ATOM 1508 N N . GLY A 1 196 ? 0.225 -2.182 24.656 1.00 91.06 196 GLY A N 1
ATOM 1509 C CA . GLY A 1 196 ? 0.262 -1.356 25.864 1.00 91.06 196 GLY A CA 1
ATOM 1510 C C . GLY A 1 196 ? 1.309 -0.235 25.854 1.00 91.06 196 GLY A C 1
ATOM 1511 O O . GLY A 1 196 ? 1.388 0.519 26.826 1.00 91.06 196 GLY A O 1
ATOM 1512 N N . LYS A 1 197 ? 2.094 -0.076 24.780 1.00 91.94 197 LYS A N 1
ATOM 1513 C CA . LYS A 1 197 ? 3.047 1.032 24.613 1.00 91.94 197 LYS A CA 1
ATOM 1514 C C . LYS A 1 197 ? 2.511 2.055 23.618 1.00 91.94 197 LYS A C 1
A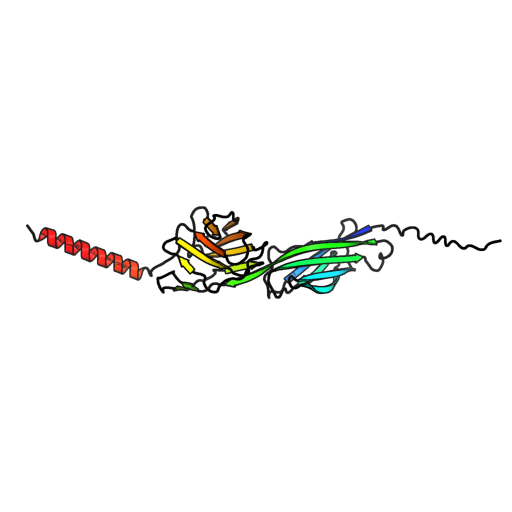TOM 1516 O O . LYS A 1 197 ? 2.134 1.700 22.508 1.00 91.94 197 LYS A O 1
ATOM 1521 N N . ALA A 1 198 ? 2.501 3.330 23.997 1.00 92.62 198 ALA A N 1
ATOM 1522 C CA . ALA A 1 198 ? 2.160 4.400 23.064 1.00 92.62 198 ALA A CA 1
ATOM 1523 C C . ALA A 1 198 ? 3.198 4.472 21.932 1.00 92.62 198 ALA A C 1
ATOM 1525 O O . ALA A 1 198 ? 4.402 4.416 22.197 1.00 92.62 198 ALA A O 1
ATOM 1526 N N . VAL A 1 199 ? 2.727 4.609 20.693 1.00 93.62 199 VAL A N 1
ATOM 1527 C CA . VAL A 1 199 ? 3.578 4.711 19.501 1.00 93.62 199 VAL A CA 1
ATOM 1528 C C . VAL A 1 199 ? 3.313 6.006 18.746 1.00 93.62 199 VAL A C 1
ATOM 1530 O O . VAL A 1 199 ? 2.205 6.552 18.747 1.00 93.62 199 VAL A O 1
ATOM 1533 N N . GLU A 1 200 ? 4.348 6.493 18.068 1.00 93.25 200 GLU A N 1
ATOM 1534 C CA . GLU A 1 200 ? 4.180 7.575 17.109 1.00 93.25 200 GLU A CA 1
ATOM 1535 C C . GLU A 1 200 ? 3.446 7.080 15.865 1.00 93.25 200 GLU A C 1
ATOM 1537 O O . GLU A 1 200 ? 3.653 5.965 15.391 1.00 93.25 200 GLU A O 1
ATOM 1542 N N . HIS A 1 201 ? 2.589 7.941 15.335 1.00 95.00 201 HIS A N 1
ATOM 1543 C CA . HIS A 1 201 ? 1.767 7.671 14.164 1.00 95.00 201 HIS A CA 1
ATOM 1544 C C . HIS A 1 201 ? 1.600 8.957 13.355 1.00 95.00 201 HIS A C 1
ATOM 1546 O O . HIS A 1 201 ? 1.786 10.065 13.868 1.00 95.00 201 HIS A O 1
ATOM 1552 N N . ARG A 1 202 ? 1.229 8.839 12.085 1.00 94.94 202 ARG A N 1
ATOM 1553 C CA . ARG A 1 202 ? 0.826 10.003 11.291 1.00 94.94 202 ARG A CA 1
ATOM 1554 C C . ARG A 1 202 ? -0.682 10.020 11.184 1.00 94.94 202 ARG A C 1
ATOM 1556 O O . ARG A 1 202 ? -1.327 8.980 11.141 1.00 94.94 202 ARG A O 1
ATOM 1563 N N . GLU A 1 203 ? -1.230 11.218 11.167 1.00 92.88 203 GLU A N 1
ATOM 1564 C CA . GLU A 1 203 ? -2.662 11.423 11.128 1.00 92.88 203 GLU A CA 1
ATOM 1565 C C . GLU A 1 203 ? -2.975 12.600 10.219 1.00 92.88 203 GLU A C 1
ATOM 1567 O O . GLU A 1 203 ? -2.273 13.615 10.236 1.00 92.88 203 GLU A O 1
ATOM 1572 N N . HIS A 1 204 ? -4.030 12.460 9.427 1.00 90.25 204 HIS A N 1
ATOM 1573 C CA . HIS A 1 204 ? -4.590 13.566 8.673 1.00 90.25 204 HIS A CA 1
ATOM 1574 C C . HIS A 1 204 ? -6.100 13.409 8.510 1.00 90.25 204 HIS A C 1
ATOM 1576 O O . HIS A 1 204 ? -6.642 12.305 8.442 1.00 90.25 204 HIS A O 1
ATOM 1582 N N . LEU A 1 205 ? -6.787 14.545 8.437 1.00 86.62 205 LEU A N 1
ATOM 1583 C CA . LEU A 1 205 ? -8.209 14.590 8.131 1.00 86.62 205 LEU A CA 1
ATOM 1584 C C . LEU A 1 205 ? -8.381 14.533 6.615 1.00 86.62 205 LEU A C 1
ATOM 1586 O O . LEU A 1 205 ? -7.986 15.461 5.908 1.00 86.62 205 LEU A O 1
ATOM 1590 N N . ALA A 1 206 ? -8.963 13.442 6.122 1.00 82.12 206 ALA A N 1
ATOM 1591 C CA . ALA A 1 206 ? -9.335 13.320 4.715 1.00 82.12 206 ALA A CA 1
ATOM 1592 C C . ALA A 1 206 ? -10.600 14.138 4.406 1.00 82.12 206 ALA A C 1
ATOM 1594 O O . ALA A 1 206 ? -10.765 14.653 3.302 1.00 82.12 206 ALA A O 1
ATOM 1595 N N . SER A 1 207 ? -11.493 14.271 5.392 1.00 85.00 207 SER A N 1
ATOM 1596 C CA . SER A 1 207 ? -12.688 15.120 5.347 1.00 85.00 207 SER A CA 1
ATOM 1597 C C . SER A 1 207 ? -13.125 15.508 6.768 1.00 85.00 207 SER A C 1
ATOM 1599 O O . SER A 1 207 ? -12.410 15.228 7.729 1.00 85.00 207 SER A O 1
ATOM 1601 N N . SER A 1 208 ? -14.297 16.136 6.920 1.00 83.25 208 SER A N 1
ATOM 1602 C CA . SER A 1 208 ? -14.910 16.385 8.235 1.00 83.25 208 SER A CA 1
ATOM 1603 C C . SER A 1 208 ? -15.204 15.106 9.020 1.00 83.25 208 SER A C 1
ATOM 1605 O O . SER A 1 208 ? -15.163 15.127 10.246 1.00 83.25 208 SER A O 1
ATOM 1607 N N . ASP A 1 209 ? -15.474 14.003 8.319 1.00 87.19 209 ASP A N 1
ATOM 1608 C CA . ASP A 1 209 ? -16.044 12.784 8.904 1.00 87.19 209 ASP A CA 1
ATOM 1609 C C . ASP A 1 209 ? -15.143 11.555 8.722 1.00 87.19 209 ASP A C 1
ATOM 1611 O O . ASP A 1 209 ? -15.527 10.442 9.080 1.00 87.19 209 ASP A O 1
ATOM 1615 N N . VAL A 1 210 ? -13.954 11.739 8.139 1.00 90.31 210 VAL A N 1
ATOM 1616 C CA . VAL A 1 210 ? -12.997 10.658 7.877 1.00 90.31 210 VAL A CA 1
ATOM 1617 C C . VAL A 1 210 ? -11.591 11.097 8.250 1.00 90.31 210 VAL A C 1
ATOM 1619 O O . VAL A 1 210 ? -11.072 12.102 7.750 1.00 90.31 210 VAL A O 1
ATOM 1622 N N . ARG A 1 211 ? -10.957 10.271 9.075 1.00 91.88 211 ARG A N 1
ATOM 1623 C CA . ARG A 1 211 ? -9.617 10.453 9.619 1.00 91.88 211 ARG A CA 1
ATOM 1624 C C . ARG A 1 211 ? -8.743 9.286 9.174 1.00 91.88 211 ARG A C 1
ATOM 1626 O O . A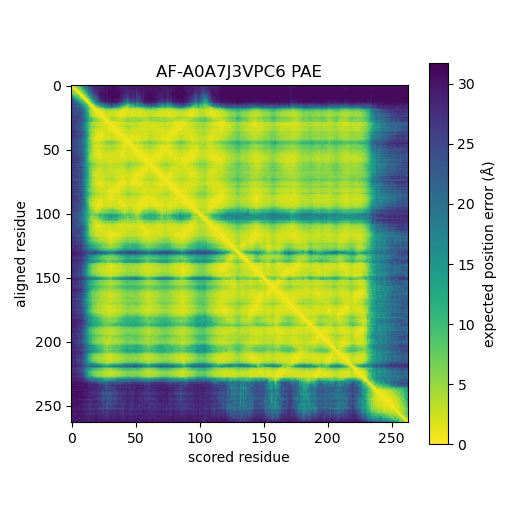RG A 1 211 ? -9.127 8.127 9.322 1.00 91.88 211 ARG A O 1
ATOM 1633 N N . ILE A 1 212 ? -7.587 9.591 8.595 1.00 94.12 212 ILE A N 1
ATOM 1634 C CA . ILE A 1 212 ? -6.623 8.584 8.152 1.00 94.12 212 ILE A CA 1
ATOM 1635 C C . ILE A 1 212 ? -5.477 8.532 9.156 1.00 94.12 212 ILE A C 1
ATOM 1637 O O . ILE A 1 212 ? -4.895 9.566 9.489 1.00 94.12 212 ILE A O 1
ATOM 1641 N N . VAL A 1 213 ? -5.160 7.326 9.628 1.00 95.81 213 VAL A N 1
ATOM 1642 C CA . VAL A 1 213 ? -4.108 7.071 10.619 1.00 95.81 213 VAL A CA 1
ATOM 1643 C C . VAL A 1 213 ? -3.111 6.063 10.057 1.00 95.81 213 VAL A C 1
ATOM 1645 O O . VAL A 1 213 ? -3.484 4.940 9.729 1.00 95.81 213 VAL A O 1
ATOM 1648 N N . GLU A 1 214 ? -1.845 6.459 9.962 1.00 96.06 214 GLU A N 1
ATOM 1649 C CA . GLU A 1 214 ? -0.731 5.631 9.491 1.00 96.06 214 GLU A CA 1
ATOM 1650 C C . GLU A 1 214 ? 0.152 5.225 10.678 1.00 96.06 214 GLU A C 1
ATOM 1652 O O . GLU A 1 214 ? 0.639 6.082 11.425 1.00 96.06 214 GLU A O 1
ATOM 1657 N N . ILE A 1 215 ? 0.358 3.921 10.857 1.00 95.88 215 ILE A N 1
ATOM 1658 C CA . ILE A 1 215 ? 1.006 3.340 12.034 1.00 95.88 215 ILE A CA 1
ATOM 1659 C C . ILE A 1 215 ? 2.094 2.365 11.570 1.00 95.88 215 ILE A C 1
ATOM 1661 O O . ILE A 1 215 ? 1.768 1.310 11.016 1.00 95.88 215 ILE A O 1
ATOM 1665 N N . PRO A 1 216 ? 3.381 2.671 11.800 1.00 94.06 216 PRO A N 1
ATOM 1666 C CA . PRO A 1 216 ? 4.438 1.680 11.678 1.00 94.06 216 PRO A CA 1
ATOM 1667 C C . PRO A 1 216 ? 4.446 0.758 12.905 1.00 94.06 216 PRO A C 1
ATOM 1669 O O . PRO A 1 216 ? 4.304 1.216 14.041 1.00 94.06 216 PRO A O 1
ATOM 1672 N N . ILE A 1 217 ? 4.641 -0.539 12.681 1.00 92.06 217 ILE A N 1
ATOM 1673 C CA . ILE A 1 217 ? 4.724 -1.557 13.729 1.00 92.06 217 ILE A CA 1
ATOM 1674 C C . ILE A 1 217 ? 6.059 -2.281 13.586 1.00 92.06 217 ILE A C 1
ATOM 1676 O O . ILE A 1 217 ? 6.384 -2.801 12.525 1.00 92.06 217 ILE A O 1
ATOM 1680 N N . TYR A 1 218 ? 6.826 -2.300 14.674 1.00 83.50 218 TYR A N 1
ATOM 1681 C CA . TYR A 1 218 ? 8.174 -2.877 14.707 1.00 83.50 218 TYR A CA 1
ATOM 1682 C C . TYR A 1 218 ? 8.275 -4.125 15.594 1.00 83.50 218 TYR A C 1
ATOM 1684 O O . TYR A 1 218 ? 9.304 -4.796 15.591 1.00 83.50 218 TYR A O 1
ATOM 1692 N N . ASP A 1 219 ? 7.228 -4.426 16.367 1.00 77.44 219 ASP A N 1
ATOM 1693 C CA . ASP A 1 219 ? 7.187 -5.577 17.267 1.00 77.44 219 ASP A CA 1
ATOM 1694 C C . ASP A 1 219 ? 6.517 -6.746 16.520 1.00 77.44 219 ASP A C 1
ATOM 1696 O O . ASP A 1 219 ? 5.331 -6.699 16.191 1.00 77.44 219 ASP A O 1
ATOM 1700 N N . GLY A 1 220 ? 7.308 -7.768 16.179 1.00 76.31 220 GLY A N 1
ATOM 1701 C CA . GLY A 1 220 ? 6.861 -8.897 15.363 1.00 76.31 220 GLY A CA 1
ATOM 1702 C C . GLY A 1 220 ? 5.999 -9.924 16.110 1.00 76.31 220 GLY A C 1
ATOM 1703 O O . GLY A 1 220 ? 5.982 -10.001 17.340 1.00 76.31 220 GLY A O 1
ATOM 1704 N N . GLY A 1 221 ? 5.306 -10.776 15.352 1.00 86.25 221 GLY A N 1
ATOM 1705 C CA . GLY A 1 221 ? 4.457 -11.847 15.881 1.00 86.25 221 GLY A CA 1
ATOM 1706 C C . GLY A 1 221 ? 2.974 -11.475 15.918 1.00 86.25 221 GLY A C 1
ATOM 1707 O O . GLY A 1 221 ? 2.365 -11.262 14.873 1.00 86.25 221 GLY A O 1
ATOM 1708 N N . SER A 1 222 ? 2.360 -11.470 17.105 1.00 91.19 222 SER A N 1
ATOM 1709 C CA . SER A 1 222 ? 0.968 -11.039 17.280 1.00 91.19 222 SER A CA 1
ATOM 1710 C C . SER A 1 222 ? 0.918 -9.853 18.220 1.00 91.19 222 SER A C 1
ATOM 1712 O O . SER A 1 222 ? 1.401 -9.950 19.346 1.00 91.19 222 SER A O 1
ATOM 1714 N N . VAL A 1 223 ? 0.294 -8.777 17.750 1.00 93.62 223 VAL A N 1
ATOM 1715 C CA . VAL A 1 223 ? 0.182 -7.516 18.481 1.00 93.62 223 VAL A CA 1
ATOM 1716 C C . VAL A 1 223 ? -1.271 -7.071 18.540 1.00 93.62 223 VAL A C 1
ATOM 1718 O O . VAL A 1 223 ? -2.097 -7.413 17.680 1.00 93.62 223 VAL A O 1
ATOM 1721 N N . VAL A 1 224 ? -1.589 -6.284 19.558 1.00 94.00 224 VAL A N 1
ATOM 1722 C CA . VAL A 1 224 ? -2.863 -5.579 19.677 1.00 94.00 224 VAL A CA 1
ATOM 1723 C C . VAL A 1 224 ? -2.609 -4.093 19.484 1.00 94.00 224 VAL A C 1
ATOM 1725 O O . VAL A 1 224 ? -1.872 -3.474 20.249 1.00 94.00 224 VAL A O 1
ATOM 1728 N N . VAL A 1 225 ? -3.252 -3.529 18.465 1.00 95.00 225 VAL A N 1
ATOM 1729 C CA . VAL A 1 225 ? -3.295 -2.089 18.228 1.00 95.00 225 VAL A CA 1
ATOM 1730 C C . VAL A 1 225 ? -4.573 -1.547 18.860 1.00 95.00 225 VAL A C 1
ATOM 1732 O O . VAL A 1 225 ? -5.678 -1.942 18.490 1.00 95.00 225 VAL A O 1
ATOM 1735 N N . GLU A 1 226 ? -4.423 -0.647 19.824 1.00 94.88 226 GLU A N 1
ATOM 1736 C CA . GLU A 1 226 ? -5.513 0.094 20.451 1.00 94.88 226 GLU A CA 1
ATOM 1737 C C . GLU A 1 226 ? -5.484 1.538 19.928 1.00 94.88 226 GLU A C 1
ATOM 1739 O O . GLU A 1 226 ? -4.536 2.288 20.175 1.00 94.88 226 GLU A O 1
ATOM 1744 N N . ILE A 1 227 ? -6.534 1.937 19.210 1.00 95.25 227 ILE A N 1
ATOM 1745 C CA . ILE A 1 227 ? -6.772 3.337 18.844 1.00 95.25 227 ILE A CA 1
ATOM 1746 C C . ILE A 1 227 ? -7.705 3.916 19.892 1.00 95.25 227 ILE A C 1
ATOM 1748 O O . ILE A 1 227 ? -8.819 3.426 20.047 1.00 95.25 227 ILE A O 1
ATOM 1752 N N . ILE A 1 228 ? -7.262 4.932 20.620 1.00 92.38 228 ILE A N 1
ATOM 1753 C CA . ILE A 1 228 ? -7.992 5.527 21.737 1.00 92.38 228 ILE A CA 1
ATOM 1754 C C . ILE A 1 228 ? -8.443 6.929 21.334 1.00 92.38 228 ILE A C 1
ATOM 1756 O O . ILE A 1 228 ? -7.627 7.787 20.982 1.00 92.38 228 ILE A O 1
ATOM 1760 N N . GLY A 1 229 ? -9.754 7.149 21.406 1.00 86.00 229 GLY A N 1
ATOM 1761 C CA . GLY A 1 229 ? -10.397 8.425 21.117 1.00 86.00 229 GLY A CA 1
ATOM 1762 C C . GLY A 1 229 ? -10.944 9.105 22.369 1.00 86.00 229 GLY A C 1
ATOM 1763 O O . GLY A 1 229 ? -10.908 8.583 23.485 1.00 86.00 229 GLY A O 1
ATOM 1764 N N . THR A 1 230 ? -11.513 10.292 22.177 1.00 72.12 230 THR A N 1
ATOM 1765 C CA . THR A 1 230 ? -12.290 10.962 23.235 1.00 72.12 230 THR A CA 1
ATOM 1766 C C . THR A 1 230 ? -13.701 10.408 23.353 1.00 72.12 230 THR A C 1
ATOM 1768 O O . THR A 1 230 ? -14.275 10.419 24.445 1.00 72.12 230 THR A O 1
ATOM 1771 N N . TYR A 1 231 ? -14.228 9.875 22.255 1.00 66.81 231 TYR A N 1
ATOM 1772 C CA . TYR A 1 231 ? -15.446 9.092 22.196 1.00 66.81 231 TYR A CA 1
ATOM 1773 C C . TYR A 1 231 ? -15.225 7.896 21.269 1.00 66.81 231 TYR A C 1
ATOM 1775 O O . TYR A 1 231 ? -14.456 7.966 20.312 1.00 66.81 231 TYR A O 1
ATOM 1783 N N . VAL A 1 232 ? -15.894 6.797 21.599 1.00 59.91 232 VAL A N 1
ATOM 1784 C CA . VAL A 1 232 ? -16.116 5.661 20.706 1.00 59.91 232 VAL A CA 1
ATOM 1785 C C . VAL A 1 232 ? -17.595 5.342 20.828 1.00 59.91 232 VAL A C 1
ATOM 1787 O O . VAL A 1 232 ? -18.107 5.294 21.950 1.00 59.91 232 VAL A O 1
ATOM 1790 N N . ILE A 1 233 ? -18.294 5.239 19.700 1.00 58.16 233 ILE A N 1
ATOM 1791 C CA . ILE A 1 233 ? -19.759 5.128 19.675 1.00 58.16 233 ILE A CA 1
ATOM 1792 C C . ILE A 1 233 ? -20.256 3.979 20.579 1.00 58.16 233 ILE A C 1
ATOM 1794 O O . ILE A 1 233 ? -19.712 2.872 20.553 1.00 58.16 233 ILE A O 1
ATOM 1798 N N . PRO A 1 234 ? -21.287 4.258 21.402 1.00 44.75 234 PRO A N 1
ATOM 1799 C CA . PRO A 1 234 ? -22.625 3.771 21.089 1.00 44.75 234 PRO A CA 1
ATOM 1800 C C . PRO A 1 234 ? -23.592 4.944 20.895 1.00 44.75 234 PRO A C 1
ATOM 1802 O O . PRO A 1 234 ? -23.921 5.676 21.829 1.00 44.75 234 PRO A O 1
ATOM 1805 N N . GLU A 1 235 ? -24.109 5.097 19.682 1.00 51.22 235 GLU A N 1
ATOM 1806 C CA . GLU A 1 235 ? -25.352 5.815 19.462 1.00 51.22 235 GLU A CA 1
ATOM 1807 C C . GLU A 1 235 ? -26.464 4.836 19.811 1.00 51.22 235 GLU A C 1
ATOM 1809 O O . GLU A 1 235 ? -26.925 4.056 18.977 1.00 51.22 235 GLU A O 1
ATOM 1814 N N . PHE A 1 236 ? -26.907 4.849 21.069 1.00 58.78 236 PHE A N 1
ATOM 1815 C CA . PHE A 1 236 ? -28.233 4.312 21.335 1.00 58.78 236 PHE A CA 1
ATOM 1816 C C . PHE A 1 236 ? -29.209 5.092 20.450 1.00 58.78 236 PHE A C 1
ATOM 1818 O O . PHE A 1 236 ? -29.119 6.326 20.418 1.00 58.78 236 PHE A O 1
ATOM 1825 N N . PRO A 1 237 ? -30.157 4.428 19.763 1.00 60.66 237 PRO A N 1
ATOM 1826 C CA . PRO A 1 237 ? -31.222 5.127 19.064 1.00 60.66 237 PRO A CA 1
ATOM 1827 C C . PRO A 1 237 ? -31.771 6.213 19.984 1.00 60.66 237 PRO A C 1
ATOM 1829 O O . PRO A 1 237 ? -32.063 5.922 21.146 1.00 60.66 237 PRO A O 1
ATOM 1832 N N . ILE A 1 238 ? -31.922 7.449 19.496 1.00 70.56 238 ILE A N 1
ATOM 1833 C CA . ILE A 1 238 ? -32.414 8.583 20.306 1.00 70.56 238 ILE A CA 1
ATOM 1834 C C . ILE A 1 238 ? -33.695 8.195 21.070 1.00 70.56 238 ILE A C 1
ATOM 1836 O O . ILE A 1 238 ? -33.928 8.664 22.180 1.00 70.56 238 ILE A O 1
ATOM 1840 N N . ALA A 1 239 ? -34.485 7.263 20.526 1.00 73.06 239 ALA A N 1
ATOM 1841 C CA . ALA A 1 239 ? -35.616 6.629 21.193 1.00 73.06 239 ALA A CA 1
ATOM 1842 C C . ALA A 1 239 ? -35.290 6.034 22.582 1.00 73.06 239 ALA A C 1
ATOM 1844 O O . ALA A 1 239 ? -36.044 6.269 23.521 1.00 73.06 239 ALA A O 1
ATOM 1845 N N . ILE A 1 240 ? -34.183 5.307 22.752 1.00 72.75 240 ILE A N 1
ATOM 1846 C CA . ILE A 1 240 ? -33.778 4.721 24.041 1.00 72.75 240 ILE A CA 1
ATOM 1847 C C . ILE A 1 240 ? -33.382 5.825 25.024 1.00 72.75 240 ILE A C 1
ATOM 1849 O O . ILE A 1 240 ? -33.841 5.816 26.165 1.00 72.75 240 ILE A O 1
ATOM 1853 N N . ALA A 1 241 ? -32.603 6.815 24.579 1.00 73.94 241 ALA A N 1
ATOM 1854 C CA . ALA A 1 241 ? -32.238 7.964 25.408 1.00 73.94 241 ALA A CA 1
ATOM 1855 C C . ALA A 1 241 ? -33.474 8.779 25.836 1.00 73.94 241 ALA A C 1
ATOM 1857 O O . ALA A 1 241 ? -33.576 9.188 26.993 1.00 73.94 241 ALA A O 1
ATOM 1858 N N . LEU A 1 242 ? -34.453 8.953 24.940 1.00 79.81 242 LEU A N 1
ATOM 1859 C CA . LEU A 1 242 ? -35.735 9.592 25.242 1.00 79.81 242 LEU A CA 1
ATOM 1860 C C . LEU A 1 242 ? -36.551 8.788 26.255 1.00 79.81 242 LEU A C 1
ATOM 1862 O O . LEU A 1 242 ? -37.069 9.366 27.205 1.00 79.81 242 LEU A O 1
ATOM 1866 N N . VAL A 1 243 ? -36.647 7.466 26.102 1.00 85.69 243 VAL A N 1
ATOM 1867 C CA . VAL A 1 243 ? -37.346 6.601 27.068 1.00 85.69 243 VAL A CA 1
ATOM 1868 C C . VAL A 1 243 ? -36.685 6.688 28.447 1.00 85.69 243 VAL A C 1
ATOM 1870 O O . VAL A 1 243 ? -37.375 6.817 29.462 1.00 85.69 243 VAL A O 1
ATOM 1873 N N . LEU A 1 244 ? -35.352 6.699 28.497 1.00 82.94 244 LEU A N 1
ATOM 1874 C CA . LEU A 1 244 ? -34.594 6.823 29.741 1.00 82.94 244 LEU A CA 1
ATOM 1875 C C . LEU A 1 244 ? -34.801 8.208 30.384 1.00 82.94 244 LEU A C 1
ATOM 1877 O O . LEU A 1 244 ? -35.104 8.294 31.572 1.00 82.94 244 LEU A O 1
ATOM 1881 N N . ALA A 1 245 ? -34.781 9.286 29.597 1.00 86.62 245 ALA A N 1
ATOM 1882 C CA . ALA A 1 245 ? -35.065 10.640 30.075 1.00 86.62 245 ALA A CA 1
ATOM 1883 C C . ALA A 1 245 ? -36.504 10.797 30.604 1.00 86.62 245 ALA A C 1
ATOM 1885 O O . ALA A 1 245 ? -36.714 11.363 31.679 1.00 86.62 245 ALA A O 1
ATOM 1886 N N . VAL A 1 246 ? -37.497 10.259 29.887 1.00 90.19 246 VAL A N 1
ATOM 1887 C CA . VAL A 1 246 ? -38.910 10.302 30.298 1.00 90.19 246 VAL A CA 1
ATOM 1888 C C . VAL A 1 246 ? -39.127 9.489 31.573 1.00 90.19 246 VAL A C 1
ATOM 1890 O O . VAL A 1 246 ? -39.767 9.977 32.503 1.00 90.19 246 VAL A O 1
ATOM 1893 N N . SER A 1 247 ? -38.560 8.284 31.663 1.00 90.06 247 SER A N 1
ATOM 1894 C CA . SER A 1 247 ? -38.678 7.448 32.866 1.00 90.06 247 SER A CA 1
ATOM 1895 C C . SER A 1 247 ? -38.046 8.105 34.099 1.00 90.06 247 SER A C 1
ATOM 1897 O O . SER A 1 247 ? -38.644 8.097 35.176 1.00 90.06 247 SER A O 1
ATOM 1899 N N . MET A 1 248 ? -36.897 8.766 33.940 1.00 90.44 248 MET A N 1
ATOM 1900 C CA . MET A 1 248 ? -36.252 9.515 35.016 1.00 90.44 248 MET A CA 1
ATOM 1901 C C . MET A 1 248 ? -37.087 10.734 35.447 1.00 90.44 248 MET A C 1
ATOM 1903 O O . MET A 1 248 ? -37.227 10.988 36.645 1.00 90.44 248 MET A O 1
ATOM 1907 N N . LEU A 1 249 ? -37.721 11.445 34.505 1.00 90.44 249 LEU A N 1
ATOM 1908 C CA . LEU A 1 249 ? -38.653 12.538 34.815 1.00 90.44 249 LEU A CA 1
ATOM 1909 C C . LEU A 1 249 ? -39.867 12.053 35.625 1.00 90.44 249 LEU A C 1
ATOM 1911 O O . LEU A 1 249 ? -40.282 12.704 36.588 1.00 90.44 249 LEU A O 1
ATOM 1915 N N . VAL A 1 250 ? -40.429 10.897 35.264 1.00 91.38 250 VAL A N 1
ATOM 1916 C CA . VAL A 1 250 ? -41.564 10.289 35.978 1.00 91.38 250 VAL A CA 1
ATOM 1917 C C . VAL A 1 250 ? -41.165 9.893 37.404 1.00 91.38 250 VAL A C 1
ATOM 1919 O O . VAL A 1 250 ? -41.890 10.184 38.353 1.00 91.38 250 VAL A O 1
ATOM 1922 N N . LEU A 1 251 ? -39.983 9.305 37.593 1.00 87.88 251 LEU A N 1
ATOM 1923 C CA . LEU A 1 251 ? -39.487 8.956 38.928 1.00 87.88 251 LEU A CA 1
ATOM 1924 C C . LEU A 1 251 ? -39.263 10.194 39.807 1.00 87.88 251 LEU A C 1
ATOM 1926 O O . LEU A 1 251 ? -39.663 10.209 40.971 1.00 87.88 251 LEU A O 1
ATOM 1930 N N . LEU A 1 252 ? -38.679 11.260 39.254 1.00 86.69 252 LEU A N 1
ATOM 1931 C CA . LEU A 1 252 ? -38.439 12.506 39.988 1.00 86.69 252 LEU A CA 1
ATOM 1932 C C . LEU A 1 252 ? -39.743 13.218 40.380 1.00 86.69 252 LEU A C 1
ATOM 1934 O O . LEU A 1 252 ? -39.837 13.783 41.472 1.00 86.69 252 LEU A O 1
ATOM 1938 N N . THR A 1 253 ? -40.757 13.183 39.513 1.00 85.19 253 THR A N 1
ATOM 1939 C CA . THR A 1 253 ? -42.072 13.777 39.803 1.00 85.19 253 THR A CA 1
ATOM 1940 C C . THR A 1 253 ? -42.834 12.987 40.867 1.00 85.19 253 THR A C 1
ATOM 1942 O O . THR A 1 253 ? -43.358 13.593 41.803 1.00 85.19 253 THR A O 1
ATOM 1945 N N . LEU A 1 254 ? -42.819 11.651 40.806 1.00 81.25 254 LEU A N 1
ATOM 1946 C CA . LEU A 1 254 ? -43.394 10.792 41.848 1.00 81.25 254 LEU A CA 1
ATOM 1947 C C . LEU A 1 254 ? -42.692 10.975 43.199 1.00 81.25 254 LEU A C 1
ATOM 1949 O O . LEU A 1 254 ? -43.362 11.111 44.224 1.00 81.25 254 LEU A O 1
ATOM 1953 N N . HIS A 1 255 ? -41.358 11.056 43.207 1.00 81.00 255 HIS A N 1
ATOM 1954 C CA . HIS A 1 255 ? -40.598 11.275 44.437 1.00 81.00 255 HIS A CA 1
ATOM 1955 C C . HIS A 1 255 ? -40.922 12.632 45.088 1.00 81.00 255 HIS A C 1
ATOM 1957 O O . HIS A 1 255 ? -41.106 12.710 46.304 1.00 81.00 255 HIS A O 1
ATOM 1963 N N . ARG A 1 256 ? -41.086 13.701 44.293 1.00 74.50 256 ARG A N 1
ATOM 1964 C CA . ARG A 1 256 ? -41.518 15.012 44.811 1.00 74.50 256 ARG A CA 1
ATOM 1965 C C . ARG A 1 256 ? -42.936 14.999 45.388 1.00 74.50 256 ARG A C 1
ATOM 1967 O O . ARG A 1 256 ? -43.173 15.673 46.384 1.00 74.50 256 ARG A O 1
ATOM 1974 N N . LEU A 1 257 ? -43.866 14.243 44.807 1.00 70.06 257 LEU A N 1
ATOM 1975 C CA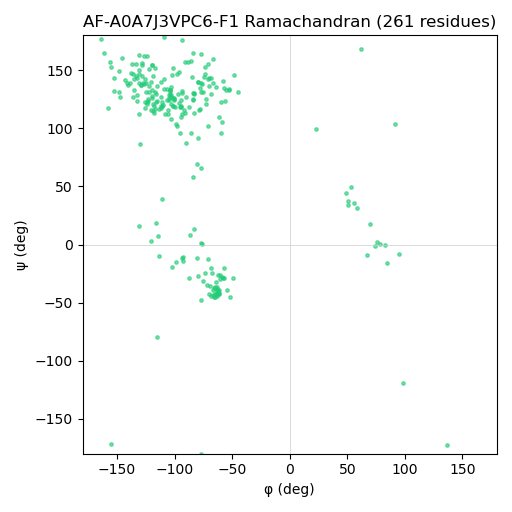 . LEU A 1 257 ? -45.240 14.143 45.319 1.00 70.06 257 LEU A CA 1
ATOM 1976 C C . LEU A 1 257 ? -45.313 13.389 46.654 1.00 70.06 257 LEU A C 1
ATOM 1978 O O . LEU A 1 257 ? -46.073 13.787 47.534 1.00 70.06 257 LEU A O 1
ATOM 1982 N N . GLN A 1 258 ? -44.483 12.361 46.845 1.00 63.34 258 GLN A N 1
ATOM 1983 C CA . GLN A 1 258 ? -44.379 11.655 48.128 1.00 63.34 258 GLN A CA 1
ATOM 1984 C C . GLN A 1 258 ? -43.846 12.550 49.258 1.00 63.34 258 GLN A C 1
ATOM 1986 O O . GLN A 1 258 ? -44.278 12.402 50.396 1.00 63.34 258 GLN A O 1
ATOM 1991 N N . LEU A 1 259 ? -42.964 13.508 48.949 1.00 58.69 259 LEU A N 1
ATOM 1992 C CA . LEU A 1 259 ? -42.463 14.489 49.921 1.00 58.69 259 LEU A CA 1
ATOM 1993 C C . LEU A 1 259 ? -43.499 15.570 50.283 1.00 58.69 259 LEU A C 1
ATOM 1995 O O . LEU A 1 259 ? -43.423 16.138 51.366 1.00 58.69 259 LEU A O 1
ATOM 1999 N N . ILE A 1 260 ? -44.469 15.851 49.407 1.00 59.97 260 ILE A N 1
ATOM 2000 C CA . ILE A 1 260 ? -45.538 16.839 49.653 1.00 59.97 260 ILE A CA 1
ATOM 2001 C C . ILE A 1 260 ? -46.740 16.201 50.372 1.00 59.97 260 ILE A C 1
ATOM 2003 O O . ILE A 1 260 ? -47.416 16.877 51.138 1.00 59.97 260 ILE A O 1
ATOM 2007 N N . GLY A 1 261 ? -46.987 14.899 50.181 1.00 54.69 261 GLY A N 1
ATOM 2008 C CA . GLY A 1 261 ? -48.032 14.143 50.889 1.00 54.69 261 GLY A CA 1
ATOM 2009 C C . GLY A 1 261 ? -47.704 13.766 52.343 1.00 54.69 261 GLY A C 1
ATOM 2010 O O . GLY A 1 261 ? -48.518 13.114 52.990 1.00 54.69 261 GLY A O 1
ATOM 2011 N N . TYR A 1 262 ? -46.526 14.153 52.843 1.00 50.88 262 TYR A N 1
ATOM 2012 C CA . TYR A 1 262 ? -46.048 13.946 54.218 1.00 50.88 262 TYR A CA 1
ATOM 2013 C C . TYR A 1 262 ? -45.951 15.273 55.005 1.00 50.88 262 TYR A C 1
ATOM 2015 O O . TYR A 1 262 ? -45.008 15.478 55.766 1.00 50.88 262 TYR A O 1
ATOM 2023 N N . ASN A 1 263 ? -46.921 16.175 54.819 1.00 44.72 263 ASN A N 1
ATOM 2024 C CA . ASN A 1 263 ? -47.168 17.341 55.680 1.00 44.72 263 ASN A CA 1
ATOM 2025 C C . ASN A 1 263 ? -48.652 17.433 56.034 1.00 44.72 263 ASN A C 1
ATOM 2027 O O . ASN A 1 263 ? -49.478 17.321 55.100 1.00 44.72 263 ASN A O 1
#

Secondary structure (DSSP, 8-state):
-----------------EEEEEEEE--S-EETT--EEEEEEEEETTEE-SS-EEEEEEE-TTS-EEEEEEE--TTSEEEEEE---S-EEEEEEEEE---GGGTTSEEE-EEEEEEEEEEEEEEEEEEETTT--EEEEEEEEEEEES-EEEEEEEEETTTTEEEEEEEEE-TT-EEEEEEETTTEE-SS--EEEETTEE---EEEESSSSEEEEEEE--S-EEEEEEEE-SEE-----HHHHHHHHHHHHHHHHHHHHHHHTT-

Solvent-accessible surface area (backbone atoms only — not comparable to full-atom values): 14309 Å² total; per-residue (Å²): 137,84,88,80,90,83,86,80,77,79,80,75,70,69,67,56,79,42,44,28,42,40,44,77,56,83,74,97,75,45,51,39,71,43,82,44,72,50,37,30,40,28,24,48,80,82,40,68,35,45,62,24,44,30,42,38,35,39,38,42,68,88,73,48,72,50,75,49,79,43,56,18,38,88,78,3,37,34,69,46,83,45,65,47,78,56,49,26,59,29,39,40,34,36,33,22,65,33,34,83,94,42,51,77,34,41,42,64,33,70,35,78,45,81,42,66,20,20,41,76,44,77,47,53,62,39,37,37,70,96,64,86,50,66,46,80,46,76,73,30,33,44,32,26,23,41,47,39,80,46,96,62,45,33,32,37,69,93,72,18,23,45,39,40,37,36,33,71,25,34,74,74,15,38,37,40,37,38,36,32,39,78,53,43,36,39,100,80,67,70,46,44,26,50,73,88,39,80,54,79,64,48,75,48,72,80,50,98,54,32,37,37,39,39,38,74,42,68,71,56,42,69,45,43,40,35,42,32,31,81,44,38,62,80,80,65,59,66,66,58,55,49,52,53,53,50,52,51,51,52,52,55,52,54,54,54,50,59,64,60,72,72,114

pLDDT: mean 86.27, std 15.07, range [35.5, 98.38]

Nearest PDB structures (foldseek):
  5cz3-assembly2_B  TM=4.585E-01  e=2.375E-02  Myxoma virus
  7p0e-assembly1_B  TM=2.500E-01  e=6.116E-04  Homo sapiens
  7u0v-assembly1_A  TM=4.856E-01  e=5.090E-02  Myxoma virus (strain Lausanne)
  7u0w-assembly2_B  TM=4.815E-01  e=2.865E-01  Myxoma virus (strain Lausanne)
  7q5z-assembly1_A  TM=3.524E-01  e=2.588E-01  Homo sapiens

Radius of gyration: 30.39 Å; Cα contacts (8 Å, |Δi|>4): 595; chains: 1; bounding box: 113×38×89 Å